Protein 5A0E (pdb70)

Sequence (333 aa):
SGNPLVYLDVDANGKPLGRVVLELKADVVPKTAENFRALCTGEKGFGYKGSTFHRVIPSFMCQAGDFTNHNGTGGKSIYGSRFPDENFTLKHVGPGVLSMANAGPNTNGSQFFICTIKTDWLDGKHVVFGHVIEGMDVVKKIESFGSKSGRTSKKIVITTDCGQLSGNPLVYLDVDANGKPLGRVVLELKADDVVPKTAENFRALCTGEKGFGYKGSTFHRVIPSFMCQAGDFTNHNGTGGKSIYGSRFPDENFTLKHVGPGVLSMANAGPNTNGSQFFICTIIKTDWLDGKKKHVVFGHHVIIEGMDDVVKKIESFGSKSGRTSKKIIVITDCGQLLSSVAVA

Solvent-accessible surface area: 14452 Å² total

Foldseek 3Di:
DDWWKKKFFKDFPPHTLGIWIKTFPCVVQVVVSVQQQCLQACVVVHHAAFAFQFFAAAPWKTKITARPPRHPPAAATPVGRWAFQRDQPDFQAFFFWKWFDAPWGGGGGGMIIGTHTRDRVCRPTIHTTIGTPDCVVSRVVQNVQAYNRRGGPGTIGRNHMHTDD/DWWKKKFFKAWQNHTLGIWIKTWPCVVVVVVSVQQQCQQACVVVHHAAFAFQFFAAPQFKTKTFARPPNHPPAAATPVGRWAFQRFLPDAQAFFFWKWFDADWGGGGGGMIIGTHTRPRVCRPTIHTTIGTPDCVVSRVVVNVQAYNRRGGPTTMGRNHMHIDD

Nearest PDB structures (foldseek):
  7zdn-assembly2_B  TM=1.000E+00  e=1.721E-33  Homo sapiens
  7th1-assembly1_X  TM=9.951E-01  e=1.926E-33  Homo sapiens
  4zsd-assembly1_A  TM=9.979E-01  e=4.005E-33  Homo sapiens
  9bfy-assembly2_C  TM=9.979E-01  e=2.913E-30  Homo sapiens
  2alf-assembly1_A  TM=9.973E-01  e=2.476E-29  Homo sapiens

InterPro domains:
  IPR002130 Cyclophilin-type peptidyl-prolyl cis-trans isomerase domain [PF00160] (50-204)
  IPR002130 Cyclophilin-type peptidyl-prolyl cis-trans isomerase domain [PR00153] (66-81)
  IPR002130 Cyclophilin-type peptidyl-prolyl cis-trans isomerase domain [PR00153] (95-107)
  IPR002130 Cyclophilin-type peptidyl-prolyl cis-trans isomerase domain [PR00153] (138-153)
  IPR002130 Cyclophilin-type peptidyl-prolyl cis-trans isomerase domain [PR00153] (153-165)
  IPR002130 Cyclophilin-type peptidyl-prolyl cis-trans isomerase domain [PR00153] (166-181)
  IPR002130 Cyclophilin-type peptidyl-prolyl cis-trans isomerase domain [PS50072] (49-205)
  IPR020892 Cyclophilin-type peptidyl-prolyl cis-trans isomerase, conserved site [PS00170] (90-107)
  IPR029000 Cyclophilin-like domain superfamily [G3DSA:2.40.100.10] (36-207)
  IPR029000 Cyclophilin-like domain superfamily [SSF50891] (44-206)

GO terms:
  GO:0003755 peptidyl-prolyl cis-trans isomerase activity (F, IDA)
  GO:0043066 negative regulation of apoptotic process (P, IDA)
  GO:0005757 mitochondrial permeability transition pore complex (C, IDA)
  GO:0090201 negative regulation of release of cytochrome c from mitochondria (P, IDA)
  GO:2001243 negative regulation of intrinsic apoptotic signaling pathway (P, IMP)
  GO:1902686 mitochondrial outer membrane permeabilization involved in programmed cell death (P, IMP)
  GO:0046902 regulation of mitochondrial membrane permeability (P, IMP)
  GO:0070301 cellular response to hydrogen peroxide (P, IMP)
  GO:0005515 protein binding (F, IPI)
  GO:0016020 membrane (C, TAS)
  GO:0005739 mitochondrion (C, HTP)
  GO:0005739 mitochondrion (C, IDA)
  GO:1902445 regulation of mitochondrial membrane permeability involved in programmed necrotic cell death (P, IMP)

CATH classification: 2.40.100.10

Radius of gyration: 21.75 Å; Cα contacts (8 Å, |Δi|>4): 962; chains: 4; bounding box: 46×52×56 Å

Organism: Homo sapiens (NCBI:txid9606)

B-factor: mean 15.47, std 9.74, range [5.67, 88.01]

Secondary structure (DSSP, 8-state):
----EEEEEEEETTEEEEEEEEEE-TTT-HHHHHHHHHHHHTTTS-SSTT-BEEEEETTTEEEE--TTTSSSS---BTTBS-B------S---STTEEEE--SSTT-B-S-EEEESS--GGGTTTS-EEEEEEE-HHHHHHHHTT--TT---SS--EEEEEEE--/---EEEEEEEETTEEEEEEEEEE-TTT-HHHHHHHHHHHHTTTS--STT-BEEEEETTTEEEE--TTTSSSS---BTTBS-B------S---STTEEEE--SSTT-B-S-EEEESS--GGGTTTS-EEEEEEE-HHHHHHHHHT--TT---SS-EEEEEEEE--/--/--

Structure (mmCIF, N/CA/C/O backbone):
data_5A0E
#
_entry.id   5A0E
#
_cell.length_a   38.120
_cell.length_b   69.510
_cell.length_c   109.170
_cell.angle_alpha   90.00
_cell.angle_beta   90.00
_cell.angle_gamma   90.00
#
_symmetry.space_group_name_H-M   'P 21 21 21'
#
loop_
_entity.id
_entity.type
_entity.pdbx_description
1 polymer 'PEPTIDYL-PROLYL CIS-TRANS ISOMERASE F, MITOCHONDRIAL'
2 polymer JW47
3 water water
#
loop_
_atom_site.group_PDB
_atom_site.id
_atom_site.type_symbol
_atom_site.label_atom_id
_atom_site.label_alt_id
_atom_site.label_comp_id
_atom_site.label_asym_id
_atom_site.label_entity_id
_atom_site.label_seq_id
_atom_site.pdbx_PDB_ins_code
_atom_site.Cartn_x
_atom_site.Cartn_y
_atom_site.Cartn_z
_atom_site.occupancy
_atom_site.B_iso_or_equiv
_atom_site.auth_seq_id
_atom_site.auth_comp_id
_atom_site.auth_asym_id
_atom_site.auth_atom_id
_atom_site.pdbx_PDB_model_num
ATOM 1 N N . SER A 1 1 ? 13.720 -32.019 17.626 1.00 28.54 1 SER A N 1
ATOM 2 C CA . SER A 1 1 ? 13.159 -30.675 17.465 1.00 33.20 1 SER A CA 1
ATOM 3 C C . SER A 1 1 ? 11.696 -30.900 17.022 1.00 26.97 1 SER A C 1
ATOM 4 O O . SER A 1 1 ? 11.212 -32.020 16.732 1.00 33.42 1 SER A O 1
ATOM 7 N N . GLY A 1 2 ? 10.988 -29.835 16.968 1.00 32.48 2 GLY A N 1
ATOM 8 C CA . GLY A 1 2 ? 9.638 -29.896 16.635 1.00 21.72 2 GLY A CA 1
ATOM 9 C C . GLY A 1 2 ? 8.864 -28.830 17.286 1.00 19.23 2 GLY A C 1
ATOM 10 O O . GLY A 1 2 ? 9.196 -28.359 18.360 1.00 20.91 2 GLY A O 1
ATOM 11 N N . ASN A 1 3 ? 7.772 -28.427 16.632 1.00 12.70 3 ASN A N 1
ATOM 12 C CA . ASN A 1 3 ? 6.825 -27.460 17.115 1.00 11.85 3 ASN A CA 1
ATOM 13 C C . ASN A 1 3 ? 5.550 -28.223 17.528 1.00 11.34 3 ASN A C 1
ATOM 14 O O . ASN A 1 3 ? 4.837 -28.673 16.671 1.00 14.39 3 ASN A O 1
ATOM 19 N N . PRO A 1 4 ? 5.299 -28.324 18.820 1.00 10.02 4 PRO A N 1
ATOM 20 C CA . PRO A 1 4 ? 4.156 -29.046 19.279 1.00 10.64 4 PRO A CA 1
ATOM 21 C C . PRO A 1 4 ? 2.839 -28.544 18.741 1.00 9.79 4 PRO A C 1
ATOM 22 O O . PRO A 1 4 ? 2.670 -27.356 18.511 1.00 10.78 4 PRO A O 1
ATOM 26 N N . LEU A 1 5 ? 1.876 -29.480 18.592 1.00 9.67 5 LEU A N 1
ATOM 27 C CA . LEU A 1 5 ? 0.485 -29.087 18.495 1.00 9.09 5 LEU A CA 1
ATOM 28 C C . LEU A 1 5 ? -0.177 -29.444 19.788 1.00 8.74 5 LEU A C 1
ATOM 29 O O . LEU A 1 5 ? -0.036 -30.566 20.301 1.00 9.91 5 LEU A O 1
ATOM 34 N N . VAL A 1 6 ? -1.006 -28.542 20.273 1.00 8.86 6 VAL A N 1
ATOM 35 C CA . VAL A 1 6 ? -1.851 -28.778 21.434 1.00 8.42 6 VAL A CA 1
ATOM 36 C C . VAL A 1 6 ? -3.298 -28.515 21.103 1.00 8.16 6 VAL A C 1
ATOM 37 O O . VAL A 1 6 ? -3.588 -27.797 20.110 1.00 9.51 6 VAL A O 1
ATOM 41 N N . TYR A 1 7 ? -4.197 -28.999 21.926 1.00 8.98 7 TYR A N 1
ATOM 42 C CA . TYR A 1 7 ? -5.604 -28.756 21.723 1.00 9.20 7 TYR A CA 1
ATOM 43 C C . TYR A 1 7 ? -6.269 -28.268 22.983 1.00 8.81 7 TYR A C 1
ATOM 44 O O . TYR A 1 7 ? -5.861 -28.651 24.096 1.00 9.02 7 TYR A O 1
ATOM 53 N N . LEU A 1 8 ? -7.322 -27.508 22.791 1.00 8.49 8 LEU A N 1
ATOM 54 C CA . LEU A 1 8 ? -8.225 -27.084 23.837 1.00 10.09 8 LEU A CA 1
ATOM 55 C C . LEU A 1 8 ? -9.608 -27.478 23.433 1.00 9.99 8 LEU A C 1
ATOM 56 O O . LEU A 1 8 ? -10.089 -27.041 22.371 1.00 11.34 8 LEU A O 1
ATOM 61 N N . ASP A 1 9 ? -10.254 -28.326 24.204 1.00 10.12 9 ASP A N 1
ATOM 62 C CA . ASP A 1 9 ? -11.657 -28.685 23.960 1.00 10.86 9 ASP A CA 1
ATOM 63 C C . ASP A 1 9 ? -12.513 -27.804 24.887 1.00 10.74 9 ASP A C 1
ATOM 64 O O . ASP A 1 9 ? -12.340 -27.869 26.100 1.00 12.02 9 ASP A O 1
ATOM 69 N N . VAL A 1 10 ? -13.354 -26.995 24.272 1.00 11.13 10 VAL A N 1
ATOM 70 C CA . VAL A 1 10 ? -14.042 -25.916 24.997 1.00 11.35 10 VAL A CA 1
ATOM 71 C C . VAL A 1 10 ? -15.512 -26.249 25.076 1.00 11.42 10 VAL A C 1
ATOM 72 O O . VAL A 1 10 ? -16.109 -26.641 24.036 1.00 13.64 10 VAL A O 1
ATOM 76 N N . ASP A 1 11 ? -16.121 -26.130 26.245 1.00 11.74 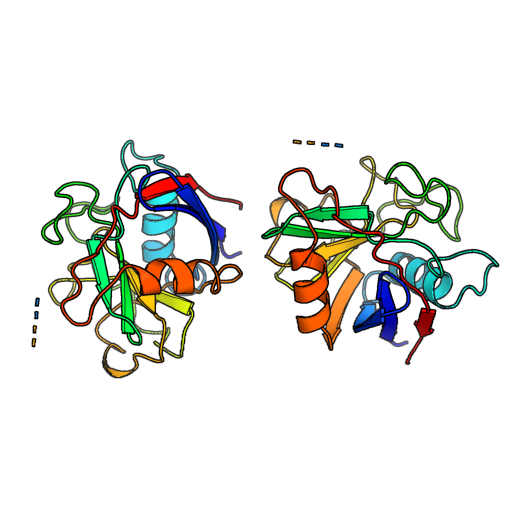11 ASP A N 1
ATOM 77 C CA . ASP A 1 11 ? -17.532 -26.369 26.456 1.00 13.37 11 ASP A CA 1
ATOM 78 C C . ASP A 1 11 ? -18.106 -25.276 27.330 1.00 11.74 11 ASP A C 1
ATOM 79 O O . ASP A 1 11 ? -17.399 -24.492 27.932 1.00 14.57 11 ASP A O 1
ATOM 84 N N . ALA A 1 12 ? -19.427 -25.211 27.369 1.00 12.64 12 ALA A N 1
ATOM 85 C CA . ALA A 1 12 ? -20.123 -24.360 28.302 1.00 12.24 12 ALA A CA 1
ATOM 86 C C . ALA A 1 12 ? -21.407 -25.080 28.692 1.00 13.50 12 ALA A C 1
ATOM 87 O O . ALA A 1 12 ? -22.098 -25.597 27.802 1.00 14.38 12 ALA A O 1
ATOM 89 N N . ASN A 1 13 ? -21.690 -25.131 30.007 1.00 13.50 13 ASN A N 1
ATOM 90 C CA . ASN A 1 13 ? -22.859 -25.843 30.464 1.00 16.91 13 ASN A CA 1
ATOM 91 C C . ASN A 1 13 ? -22.894 -27.287 29.970 1.00 18.35 13 ASN A C 1
ATOM 92 O O . ASN A 1 13 ? -23.950 -27.836 29.822 1.00 22.34 13 ASN A O 1
ATOM 97 N N . GLY A 1 14 ? -21.710 -27.914 29.850 1.00 18.16 14 GLY A N 1
ATOM 98 C CA . GLY A 1 14 ? -21.583 -29.312 29.434 1.00 23.81 14 GLY A CA 1
ATOM 99 C C . GLY A 1 14 ? -21.917 -29.503 27.974 1.00 22.91 14 GLY A C 1
ATOM 100 O O . GLY A 1 14 ? -21.915 -30.639 27.513 1.00 28.93 14 GLY A O 1
ATOM 101 N N . LYS A 1 15 ? -22.057 -28.411 27.212 1.00 18.52 15 LYS A N 1
ATOM 102 C CA . LYS A 1 15 ? -22.396 -28.453 25.734 1.00 18.90 15 LYS A CA 1
ATOM 103 C C . LYS A 1 15 ? -21.114 -28.009 24.985 1.00 17.91 15 LYS A C 1
ATOM 104 O O . LYS A 1 15 ? -20.581 -26.953 25.232 1.00 15.92 15 LYS A O 1
ATOM 110 N N . PRO A 1 16 ? -20.640 -28.792 24.050 1.00 18.90 16 PRO A N 1
ATOM 111 C CA . PRO A 1 16 ? -19.378 -28.484 23.352 1.00 17.34 16 PRO A CA 1
ATOM 112 C C . PRO A 1 16 ? -19.464 -27.266 22.466 1.00 15.37 16 PRO A C 1
ATOM 113 O O . PRO A 1 16 ? -20.497 -27.098 21.714 1.00 16.97 16 PRO A O 1
ATOM 117 N N . LEU A 1 17 ? -18.421 -26.403 22.499 1.00 14.00 17 LEU A N 1
ATOM 118 C CA . LEU A 1 17 ? -18.169 -25.352 21.450 1.00 14.92 17 LEU A CA 1
ATOM 119 C C . LEU A 1 17 ? -17.297 -25.926 20.351 1.00 14.87 17 LEU A C 1
ATOM 120 O O . LEU A 1 17 ? -17.483 -25.642 19.161 1.00 19.85 17 LEU A O 1
ATOM 125 N N . GLY A 1 18 ? -16.322 -26.746 20.703 1.00 14.54 18 GLY A N 1
ATOM 126 C CA . GLY A 1 18 ? -15.450 -27.375 19.741 1.00 14.68 18 GLY A CA 1
ATOM 127 C C . GLY A 1 18 ? -14.008 -27.375 20.244 1.00 13.10 18 GLY A C 1
ATOM 128 O O . GLY A 1 18 ? -13.730 -27.058 21.401 1.00 13.87 18 GLY A O 1
ATOM 129 N N . ARG A 1 19 ? -13.133 -27.734 19.306 1.00 12.03 19 ARG A N 1
ATOM 130 C CA . ARG A 1 19 ? -11.723 -27.878 19.557 1.00 11.19 19 ARG A CA 1
ATOM 131 C C . ARG A 1 19 ? -10.942 -26.769 18.883 1.00 11.15 19 ARG A C 1
ATOM 132 O O . ARG A 1 19 ? -11.075 -26.513 17.684 1.00 13.45 19 ARG A O 1
ATOM 140 N N . VAL A 1 20 ? -9.996 -26.186 19.633 1.00 10.74 20 VAL A N 1
ATOM 141 C CA . VAL A 1 20 ? -8.996 -25.285 19.080 1.00 9.83 20 VAL A CA 1
ATOM 142 C C . VAL A 1 20 ? -7.623 -25.933 19.044 1.00 10.13 20 VAL A C 1
ATOM 143 O O . VAL A 1 20 ? -7.259 -26.527 20.052 1.00 10.66 20 VAL A O 1
ATOM 147 N N . VAL A 1 21 ? -7.005 -25.963 17.878 1.00 9.75 21 VAL A N 1
ATOM 148 C CA . VAL A 1 21 ? -5.704 -26.597 17.715 1.00 9.48 21 VAL A CA 1
ATOM 149 C C . VAL A 1 21 ? -4.644 -25.548 17.486 1.00 8.78 21 VAL A C 1
ATOM 150 O O . VAL A 1 21 ? -4.784 -24.719 16.570 1.00 9.86 21 VAL A O 1
ATOM 154 N N . LEU A 1 22 ? -3.601 -25.559 18.314 1.00 8.94 22 LEU A N 1
ATOM 155 C CA . LEU A 1 22 ? -2.570 -24.501 18.325 1.00 8.71 22 LEU A CA 1
ATOM 156 C C . LEU A 1 22 ? -1.247 -25.119 18.036 1.00 8.91 22 LEU A C 1
ATOM 157 O O . LEU A 1 22 ? -0.871 -26.129 18.675 1.00 9.34 22 LEU A O 1
ATOM 162 N N . GLU A 1 23 ? -0.442 -24.487 17.167 1.00 8.80 23 GLU A N 1
ATOM 163 C CA . GLU A 1 23 ? 0.970 -24.776 17.025 1.00 8.70 23 GLU A CA 1
ATOM 164 C C . GLU A 1 23 ? 1.739 -23.928 18.003 1.00 8.56 23 GLU A C 1
ATOM 165 O O . GLU A 1 23 ? 1.509 -22.727 18.104 1.00 9.39 23 GLU A O 1
ATOM 171 N N . LEU A 1 24 ? 2.696 -24.542 18.711 1.00 8.49 24 LEU A N 1
ATOM 172 C CA . LEU A 1 24 ? 3.635 -23.856 19.597 1.00 8.11 24 LEU A CA 1
ATOM 173 C C . LEU A 1 24 ? 4.987 -23.764 18.917 1.00 8.87 24 LEU A C 1
ATOM 174 O O . LEU A 1 24 ? 5.548 -24.786 18.495 1.00 9.95 24 LEU A O 1
ATOM 179 N N . LYS A 1 25 ? 5.488 -22.553 18.776 1.00 9.11 25 LYS A N 1
ATOM 180 C CA . LYS A 1 25 ? 6.762 -22.291 18.037 1.00 9.42 25 LYS A CA 1
ATOM 181 C C . LYS A 1 25 ? 7.967 -22.494 18.909 1.00 9.85 25 LYS A C 1
ATOM 182 O O . LYS A 1 25 ? 8.709 -21.560 19.255 1.00 10.65 25 LYS A O 1
ATOM 188 N N . ALA A 1 26 ? 8.196 -23.752 19.235 1.00 9.62 26 ALA A N 1
ATOM 189 C CA . ALA A 1 26 ? 9.344 -24.147 20.037 1.00 10.61 26 ALA A CA 1
ATOM 190 C C . ALA A 1 26 ? 10.671 -23.913 19.322 1.00 10.16 26 ALA A C 1
ATOM 191 O O . ALA A 1 26 ? 11.685 -23.799 19.936 1.00 11.30 26 ALA A O 1
ATOM 193 N N . ASP A 1 27 ? 10.616 -23.775 17.976 1.00 10.84 27 ASP A N 1
ATOM 194 C CA . ASP A 1 27 ? 11.794 -23.391 17.214 1.00 12.03 27 ASP A CA 1
ATOM 195 C C . ASP A 1 27 ? 12.334 -22.013 17.564 1.00 13.74 27 ASP A C 1
ATOM 196 O O . ASP A 1 27 ? 13.508 -21.761 17.419 1.00 17.69 27 ASP A O 1
ATOM 201 N N . VAL A 1 28 ? 11.505 -21.140 18.069 1.00 10.70 28 VAL A N 1
ATOM 202 C CA . VAL A 1 28 ? 11.859 -19.789 18.421 1.00 11.00 28 VAL A CA 1
ATOM 203 C C . VAL A 1 28 ? 11.828 -19.464 19.909 1.00 9.73 28 VAL A C 1
ATOM 204 O O . VAL A 1 28 ? 12.711 -18.768 20.426 1.00 10.40 28 VAL A O 1
ATOM 208 N N . VAL A 1 29 ? 10.800 -19.984 20.571 1.00 9.35 29 VAL A N 1
ATOM 209 C CA . VAL A 1 29 ? 10.569 -19.718 22.005 1.00 8.88 29 VAL A CA 1
ATOM 210 C C . VAL A 1 29 ? 10.307 -21.051 22.694 1.00 7.94 29 VAL A C 1
ATOM 211 O O . VAL A 1 29 ? 9.201 -21.324 23.164 1.00 8.19 29 VAL A O 1
ATOM 215 N N . PRO A 1 30 ? 11.320 -21.905 22.774 1.00 8.43 30 PRO A N 1
ATOM 216 C CA . PRO A 1 30 ? 11.087 -23.240 23.368 1.00 8.40 30 PRO A CA 1
ATOM 217 C C . PRO A 1 30 ? 10.695 -23.215 24.830 1.00 8.08 30 PRO A C 1
ATOM 218 O O . PRO A 1 30 ? 9.957 -24.092 25.269 1.00 9.02 30 PRO A O 1
ATOM 222 N N . LYS A 1 31 ? 11.185 -22.260 25.620 1.00 8.20 31 LYS A N 1
ATOM 223 C CA . LYS A 1 31 ? 10.826 -22.255 27.030 1.00 8.56 31 LYS A CA 1
ATOM 224 C C . LYS A 1 31 ? 9.348 -21.925 27.220 1.00 7.40 31 LYS A C 1
ATOM 225 O O . LYS A 1 31 ? 8.629 -22.539 28.020 1.00 8.35 31 LYS A O 1
ATOM 231 N N . THR A 1 32 ? 8.899 -20.922 26.486 1.00 6.87 32 THR A N 1
ATOM 232 C CA . THR A 1 32 ? 7.510 -20.468 26.545 1.00 6.91 32 THR A CA 1
ATOM 233 C C . THR A 1 32 ? 6.612 -21.532 25.988 1.00 7.39 32 THR A C 1
ATOM 234 O O . THR A 1 32 ? 5.525 -21.820 26.532 1.00 6.99 32 THR A O 1
ATOM 238 N N . ALA A 1 33 ? 7.019 -22.143 24.850 1.00 7.23 33 ALA A N 1
ATOM 239 C CA . ALA A 1 33 ? 6.238 -23.248 24.280 1.00 7.54 33 ALA A CA 1
ATOM 240 C C . ALA A 1 33 ? 6.126 -24.396 25.292 1.00 6.77 33 ALA A C 1
ATOM 241 O O . ALA A 1 33 ? 5.049 -24.978 25.438 1.00 7.58 33 ALA A O 1
ATOM 243 N N . GLU A 1 34 ? 7.238 -24.738 25.961 1.00 7.01 34 GLU A N 1
ATOM 244 C CA . GLU A 1 34 ? 7.218 -25.874 26.888 1.00 7.81 34 GLU A CA 1
ATOM 245 C C . GLU A 1 34 ? 6.279 -25.655 28.044 1.00 7.45 34 GLU A C 1
ATOM 246 O O . GLU A 1 34 ? 5.589 -26.564 28.490 1.00 7.78 34 GLU A O 1
ATOM 252 N N . ASN A 1 35 ? 6.276 -24.428 28.596 1.00 6.99 35 ASN A N 1
ATOM 253 C CA . ASN A 1 35 ? 5.324 -24.104 29.672 1.00 7.33 35 ASN A CA 1
ATOM 254 C C . ASN A 1 35 ? 3.896 -24.400 29.218 1.00 7.04 35 ASN A C 1
ATOM 255 O O . ASN A 1 35 ? 3.126 -25.061 29.898 1.00 7.44 35 ASN A O 1
ATOM 260 N N . PHE A 1 36 ? 3.534 -23.867 28.042 1.00 6.72 36 PHE A N 1
ATOM 261 C CA . PHE A 1 36 ? 2.158 -24.034 27.583 1.00 6.82 36 PHE A CA 1
ATOM 262 C C . PHE A 1 36 ? 1.834 -25.533 27.300 1.00 6.66 36 PHE A C 1
ATOM 263 O O . PHE A 1 36 ? 0.775 -26.004 27.668 1.00 7.14 36 PHE A O 1
ATOM 271 N N . ARG A 1 37 ? 2.789 -26.185 26.662 1.00 6.45 37 ARG A N 1
ATOM 272 C CA . ARG A 1 37 ? 2.634 -27.607 26.365 1.00 7.39 37 ARG A CA 1
ATOM 273 C C . ARG A 1 37 ? 2.327 -28.403 27.632 1.00 7.37 37 ARG A C 1
ATOM 274 O O . ARG A 1 37 ? 1.388 -29.190 27.704 1.00 8.00 37 ARG A O 1
ATOM 282 N N . ALA A 1 38 ? 3.176 -28.193 28.653 1.00 7.04 38 ALA A N 1
ATOM 283 C CA . ALA A 1 38 ? 3.014 -28.924 29.895 1.00 7.33 38 ALA A CA 1
ATOM 284 C C . ALA A 1 38 ? 1.729 -28.553 30.628 1.00 7.24 38 ALA A C 1
ATOM 285 O O . ALA A 1 38 ? 1.143 -29.411 31.289 1.00 8.28 38 ALA A O 1
ATOM 287 N N . LEU A 1 39 ? 1.323 -27.286 30.558 1.00 6.77 39 LEU A N 1
ATOM 288 C CA . LEU A 1 39 ? 0.057 -26.902 31.164 1.00 7.52 39 LEU A CA 1
ATOM 289 C C . LEU A 1 39 ? -1.123 -27.527 30.480 1.00 7.97 39 LEU A C 1
ATOM 290 O O . LEU A 1 39 ? -2.179 -27.756 31.076 1.00 8.71 39 LEU A O 1
ATOM 295 N N . CYS A 1 40 ? -0.973 -27.832 29.170 1.00 7.60 40 CYS A N 1
ATOM 296 C CA . CYS A 1 40 ? -2.010 -28.567 28.443 1.00 8.45 40 CYS A CA 1
ATOM 297 C C . CYS A 1 40 ? -2.032 -30.053 28.809 1.00 8.66 40 CYS A C 1
ATOM 298 O O . CYS A 1 40 ? -3.111 -30.610 28.927 1.00 10.14 40 CYS A O 1
ATOM 301 N N . THR A 1 41 ? -0.866 -30.678 28.937 1.00 9.17 41 THR A N 1
ATOM 302 C CA . THR A 1 41 ? -0.872 -32.107 29.259 1.00 10.61 41 THR A CA 1
ATOM 303 C C . THR A 1 41 ? -1.234 -32.328 30.724 1.00 11.02 41 THR A C 1
ATOM 304 O O . THR A 1 41 ? -1.650 -33.416 31.078 1.00 14.75 41 THR A O 1
ATOM 308 N N . GLY A 1 42 ? -1.014 -31.330 31.577 1.00 11.77 42 GLY A N 1
ATOM 309 C CA . GLY A 1 42 ? -1.207 -31.510 32.971 1.00 12.84 42 GLY A CA 1
ATOM 310 C C . GLY A 1 42 ? -0.141 -32.315 33.659 1.00 12.47 42 GLY A C 1
ATOM 311 O O . GLY A 1 42 ? -0.301 -32.700 34.841 1.00 14.73 42 GLY A O 1
ATOM 312 N N . GLU A 1 43 ? 0.989 -32.495 33.010 1.00 11.59 43 GLU A N 1
ATOM 313 C CA . GLU A 1 43 ? 2.052 -33.377 33.517 1.00 12.65 43 GLU A CA 1
ATOM 314 C C . GLU A 1 43 ? 2.698 -32.911 34.769 1.00 13.58 43 GLU A C 1
ATOM 315 O O . GLU A 1 43 ? 3.266 -33.773 35.472 1.00 19.80 43 GLU A O 1
ATOM 321 N N . LYS A 1 44 ? 2.586 -31.647 35.139 1.00 11.67 44 LYS A N 1
ATOM 322 C CA . LYS A 1 44 ? 3.083 -31.227 36.430 1.00 13.15 44 LYS A CA 1
ATOM 323 C C . LYS A 1 44 ? 2.032 -31.232 37.548 1.00 12.13 44 LYS A C 1
ATOM 324 O O . LYS A 1 44 ? 2.392 -31.029 38.739 1.00 17.21 44 LYS A O 1
ATOM 330 N N . GLY A 1 45 ? 0.826 -31.635 37.285 1.00 12.85 45 GLY A N 1
ATOM 331 C CA . GLY A 1 45 ? -0.220 -31.675 38.313 1.00 15.19 45 GLY A CA 1
ATOM 332 C C . GLY A 1 45 ? -1.048 -30.478 38.450 1.00 16.39 45 GLY A C 1
ATOM 333 O O . GLY A 1 45 ? -1.834 -30.377 39.353 1.00 20.17 45 GLY A O 1
ATOM 334 N N . PHE A 1 46 ? -0.864 -29.506 37.562 1.00 12.79 46 PHE A N 1
ATOM 335 C CA . PHE A 1 46 ? -1.704 -28.365 37.423 1.00 10.26 46 PHE A CA 1
ATOM 336 C C . PHE A 1 46 ? -1.691 -27.964 35.960 1.00 10.10 46 PHE A C 1
ATOM 337 O O . PHE A 1 46 ? -0.800 -28.352 35.178 1.00 11.61 46 PHE A O 1
ATOM 345 N N . GLY A 1 47 ? -2.674 -27.169 35.575 1.00 9.90 47 GLY A N 1
ATOM 346 C CA . GLY A 1 47 ? -2.729 -26.762 34.190 1.00 10.10 47 GLY A CA 1
ATOM 347 C C . GLY A 1 47 ? -4.126 -26.353 33.806 1.00 8.42 47 GLY A C 1
ATOM 348 O O . GLY A 1 47 ? -4.963 -26.038 34.647 1.00 9.40 47 GLY A O 1
ATOM 349 N N . TYR A 1 48 ? -4.341 -26.231 32.505 1.00 9.18 48 TYR A N 1
ATOM 350 C CA . TYR A 1 48 ? -5.503 -25.533 32.009 1.00 8.75 48 TYR A CA 1
ATOM 351 C C . TYR A 1 48 ? -6.833 -26.282 32.138 1.00 9.50 48 TYR A C 1
ATOM 352 O O . TYR A 1 48 ? -7.886 -25.645 32.076 1.00 10.46 48 TYR A O 1
ATOM 361 N N . LYS A 1 49 ? -6.816 -27.583 32.325 1.00 8.99 49 LYS A N 1
ATOM 362 C CA . LYS A 1 49 ? -8.026 -28.324 32.376 1.00 9.77 49 LYS A CA 1
ATOM 363 C C . LYS A 1 49 ? -8.917 -27.850 33.504 1.00 10.26 49 LYS A C 1
ATOM 364 O O . LYS A 1 49 ? -8.480 -27.733 34.655 1.00 12.26 49 LYS A O 1
ATOM 370 N N . GLY A 1 50 ? -10.165 -27.478 33.157 1.00 11.19 50 GLY A N 1
ATOM 371 C CA . GLY A 1 50 ? -11.124 -26.942 34.111 1.00 13.09 50 GLY A CA 1
ATOM 372 C C . GLY A 1 50 ? -11.149 -25.453 34.239 1.00 15.61 50 GLY A C 1
ATOM 373 O O . GLY A 1 50 ? -12.020 -24.898 34.912 1.00 20.86 50 GLY A O 1
ATOM 374 N N . SER A 1 51 ? -10.185 -24.807 33.635 1.00 12.78 51 SER A N 1
ATOM 375 C CA . SER A 1 51 ? -10.126 -23.338 33.713 1.00 13.68 51 SER A CA 1
ATOM 376 C C . SER A 1 51 ? -10.898 -22.731 32.535 1.00 10.89 51 SER A C 1
ATOM 377 O O . SER A 1 51 ? -11.344 -23.449 31.669 1.00 12.38 51 SER A O 1
ATOM 380 N N . THR A 1 52 ? -11.080 -21.402 32.559 1.00 10.11 52 THR A N 1
ATOM 381 C CA . THR A 1 52 ? -11.993 -20.739 31.655 1.00 9.76 52 THR A CA 1
ATOM 382 C C . THR A 1 52 ? -11.357 -19.713 30.786 1.00 9.78 52 THR A C 1
ATOM 383 O O . THR A 1 52 ? -10.232 -19.244 31.013 1.00 10.42 52 THR A O 1
ATOM 387 N N . PHE A 1 53 ? -12.064 -19.378 29.678 1.00 9.35 53 PHE A N 1
ATOM 388 C CA . PHE A 1 53 ? -11.816 -18.136 28.951 1.00 9.16 53 PHE A CA 1
ATOM 389 C C . PHE A 1 53 ? -12.555 -17.063 29.708 1.00 9.59 53 PHE A C 1
ATOM 390 O O . PHE A 1 53 ? -13.768 -16.877 29.604 1.00 11.88 53 PHE A O 1
ATOM 398 N N . HIS A 1 54 ? -11.839 -16.312 30.588 1.00 9.09 54 HIS A N 1
ATOM 399 C CA . HIS A 1 54 ? -12.437 -15.386 31.533 1.00 9.70 54 HIS A CA 1
ATOM 400 C C . HIS A 1 54 ? -12.630 -13.989 30.996 1.00 9.88 54 HIS A C 1
ATOM 401 O O . HIS A 1 54 ? -13.360 -13.211 31.632 1.00 10.89 54 HIS A O 1
ATOM 408 N N . ARG A 1 55 ? -11.893 -13.616 29.937 1.00 9.13 55 ARG A N 1
ATOM 409 C CA . ARG A 1 55 ? -11.923 -12.244 29.445 1.00 9.39 55 ARG A CA 1
ATOM 410 C C . ARG A 1 55 ? -11.939 -12.335 27.949 1.00 9.06 55 ARG A C 1
ATOM 411 O O . ARG A 1 55 ? -10.975 -12.766 27.319 1.00 10.58 55 ARG A O 1
ATOM 419 N N . VAL A 1 56 ? -13.093 -11.958 27.361 1.00 9.33 56 VAL A N 1
ATOM 420 C CA . VAL A 1 56 ? -13.332 -12.174 25.943 1.00 9.31 56 VAL A CA 1
ATOM 421 C C . VAL A 1 56 ? -13.864 -10.878 25.363 1.00 10.77 56 VAL A C 1
ATOM 422 O O . VAL A 1 56 ? -14.951 -10.446 25.791 1.00 11.57 56 VAL A O 1
ATOM 426 N N . ILE A 1 57 ? -13.072 -10.250 24.501 1.00 10.76 57 ILE A N 1
ATOM 427 C CA . ILE A 1 57 ? -13.404 -8.930 23.943 1.00 11.67 57 ILE A CA 1
ATOM 428 C C . ILE A 1 57 ? -13.581 -9.063 22.451 1.00 12.02 57 ILE A C 1
ATOM 429 O O . ILE A 1 57 ? -12.593 -9.305 21.731 1.00 12.39 57 ILE A O 1
ATOM 434 N N . PRO A 1 58 ? -14.818 -8.959 21.949 1.00 13.35 58 PRO A N 1
ATOM 435 C CA . PRO A 1 58 ? -15.036 -9.112 20.580 1.00 15.55 58 PRO A CA 1
ATOM 436 C C . PRO A 1 58 ? -14.196 -8.068 19.785 1.00 14.76 58 PRO A C 1
ATOM 437 O O . PRO A 1 58 ? -14.023 -6.913 20.254 1.00 15.13 58 PRO A O 1
ATOM 441 N N . SER A 1 59 ? -13.751 -8.476 18.606 1.00 14.83 59 SER A N 1
ATOM 442 C CA . SER A 1 59 ? -12.896 -7.584 17.795 1.00 15.58 59 SER A CA 1
ATOM 443 C C . SER A 1 59 ? -11.537 -7.431 18.345 1.00 14.20 59 SER A C 1
ATOM 444 O O . SER A 1 59 ? -10.809 -6.544 17.917 1.00 17.09 59 SER A O 1
ATOM 447 N N . PHE A 1 60 ? -11.147 -8.256 19.327 1.00 12.32 60 PHE A N 1
ATOM 448 C CA . PHE A 1 60 ? -9.799 -8.108 19.887 1.00 11.55 60 PHE A CA 1
ATOM 449 C C . PHE A 1 60 ? -9.235 -9.528 20.126 1.00 10.64 60 PHE A C 1
ATOM 450 O O . PHE A 1 60 ? -8.298 -9.935 19.395 1.00 12.23 60 PHE A O 1
ATOM 458 N N . MET A 1 61 ? -9.585 -10.163 21.244 1.00 10.04 61 MET A N 1
ATOM 459 C CA . MET A 1 61 ? -8.934 -11.415 21.658 1.00 10.00 61 MET A CA 1
ATOM 460 C C . MET A 1 61 ? -9.767 -12.128 22.663 1.00 9.67 61 MET A C 1
ATOM 461 O O . MET A 1 61 ? -10.700 -11.548 23.277 1.00 10.14 61 MET A O 1
ATOM 466 N N . CYS A 1 62 ? -9.416 -13.413 22.879 1.00 9.65 62 CYS A N 1
ATOM 467 C CA . CYS A 1 62 ? -9.982 -14.260 23.919 1.00 9.01 62 CYS A CA 1
ATOM 468 C C . CYS A 1 62 ? -8.845 -14.636 24.876 1.00 8.22 62 CYS A C 1
ATOM 469 O O . CYS A 1 62 ? -7.828 -15.169 24.404 1.00 9.36 62 CYS A O 1
ATOM 472 N N . GLN A 1 63 ? -9.033 -14.381 26.169 1.00 8.13 63 GLN A N 1
ATOM 473 C CA . GLN A 1 63 ? -7.985 -14.608 27.170 1.00 7.96 63 GLN A CA 1
ATOM 474 C C . GLN A 1 63 ? -8.409 -15.690 28.165 1.00 7.38 63 GLN A C 1
ATOM 475 O O . GLN A 1 63 ? -9.592 -15.754 28.557 1.00 8.87 63 GLN A O 1
ATOM 481 N N . ALA A 1 64 ? -7.445 -16.501 28.539 1.00 7.17 64 ALA A N 1
ATOM 482 C CA . ALA A 1 64 ? -7.708 -17.700 29.354 1.00 7.42 64 ALA A CA 1
ATOM 483 C C . ALA A 1 64 ? -6.503 -18.033 30.226 1.00 8.13 64 ALA A C 1
ATOM 484 O O . ALA A 1 64 ? -5.468 -17.362 30.154 1.00 8.91 64 ALA A O 1
ATOM 486 N N . GLY A 1 65 ? -6.643 -19.041 31.043 1.00 10.23 65 GLY A N 1
ATOM 487 C CA . GLY A 1 65 ? -5.509 -19.715 31.638 1.00 11.92 65 GLY A CA 1
ATOM 488 C C . GLY A 1 65 ? -5.286 -19.433 33.127 1.00 9.85 65 GLY A C 1
ATOM 489 O O . GLY A 1 65 ? -4.276 -19.827 33.659 1.00 11.16 65 GLY A O 1
ATOM 490 N N . ASP A 1 66 ? -6.253 -18.803 33.806 1.00 9.30 66 ASP A N 1
ATOM 491 C CA . ASP A 1 66 ? -6.125 -18.589 35.245 1.00 9.16 66 ASP A CA 1
ATOM 492 C C . ASP A 1 66 ? -6.776 -19.744 35.980 1.00 9.58 66 ASP A C 1
ATOM 493 O O . ASP A 1 66 ? -7.931 -19.731 36.327 1.00 12.49 66 ASP A O 1
ATOM 498 N N . PHE A 1 67 ? -5.959 -20.761 36.185 1.00 11.19 67 PHE A N 1
ATOM 499 C CA . PHE A 1 67 ? -6.413 -21.973 36.884 1.00 13.05 67 PHE A CA 1
ATOM 500 C C . PHE A 1 67 ? -6.140 -21.891 38.400 1.00 15.56 67 PHE A C 1
ATOM 501 O O . PHE A 1 67 ? -6.484 -22.841 39.077 1.00 21.58 67 PHE A O 1
ATOM 509 N N . THR A 1 68 ? -5.696 -20.750 38.949 1.00 15.90 68 THR A N 1
ATOM 510 C CA . THR A 1 68 ? -5.507 -20.611 40.408 1.00 18.30 68 THR A CA 1
ATOM 511 C C . THR A 1 68 ? -6.598 -19.759 41.029 1.00 24.45 68 THR A C 1
ATOM 512 O O . THR A 1 68 ? -7.042 -20.097 42.047 1.00 29.88 68 THR A O 1
ATOM 516 N N . ASN A 1 69 ? -6.953 -18.583 40.444 1.00 22.73 69 ASN A N 1
ATOM 517 C CA . ASN A 1 69 ? -8.005 -17.644 40.944 1.00 24.39 69 ASN A CA 1
ATOM 518 C C . ASN A 1 69 ? -9.240 -17.625 40.085 1.00 26.09 69 ASN A C 1
ATOM 519 O O . ASN A 1 69 ? -10.276 -17.056 40.497 1.00 36.87 69 ASN A O 1
ATOM 524 N N . HIS A 1 70 ? -9.161 -18.171 38.862 1.00 26.36 70 HIS A N 1
ATOM 525 C CA . HIS A 1 70 ? -10.368 -18.277 38.019 1.00 31.37 70 HIS A CA 1
ATOM 526 C C . HIS A 1 70 ? -11.019 -16.938 37.537 1.00 45.19 70 HIS A C 1
ATOM 527 O O . HIS A 1 70 ? -12.213 -16.942 37.252 1.00 88.01 70 HIS A O 1
ATOM 534 N N . ASN A 1 71 ? -10.202 -15.819 37.581 1.00 28.18 71 ASN A N 1
ATOM 535 C CA . ASN A 1 71 ? -10.672 -14.461 37.123 1.00 23.04 71 ASN A CA 1
ATOM 536 C C . ASN A 1 71 ? -9.713 -13.515 36.446 1.00 26.48 71 ASN A C 1
ATOM 537 O O . ASN A 1 71 ? -10.073 -12.320 36.226 1.00 28.47 71 ASN A O 1
ATOM 542 N N . GLY A 1 72 ? -8.543 -13.898 36.181 1.00 20.24 72 GLY A N 1
ATOM 543 C CA . GLY A 1 72 ? -7.525 -13.011 35.578 1.00 21.59 72 GLY A CA 1
ATOM 544 C C . GLY A 1 72 ? -6.554 -12.653 36.445 1.00 20.37 72 GLY A C 1
ATOM 545 O O . GLY A 1 72 ? -5.608 -12.005 35.984 1.00 29.14 72 GLY A O 1
ATOM 546 N N . THR A 1 73 ? -6.743 -12.952 37.752 1.00 16.55 73 THR A N 1
ATOM 547 C CA . THR A 1 73 ? -5.755 -12.440 38.629 1.00 19.19 73 THR A CA 1
ATOM 548 C C . THR A 1 73 ? -4.676 -13.404 38.870 1.00 19.96 73 THR A C 1
ATOM 549 O O . THR A 1 73 ? -3.768 -13.073 39.628 1.00 37.22 73 THR A O 1
ATOM 553 N N . GLY A 1 74 ? -4.829 -14.653 38.497 1.00 14.75 74 GLY A N 1
ATOM 554 C CA . GLY A 1 74 ? -3.842 -15.647 38.887 1.00 15.40 74 GLY A CA 1
ATOM 555 C C . GLY A 1 74 ? -3.154 -16.343 37.789 1.00 17.51 74 GLY A C 1
ATOM 556 O O . GLY A 1 74 ? -2.922 -15.864 36.678 1.00 19.58 74 GLY A O 1
ATOM 557 N N . GLY A 1 75 ? -2.828 -17.609 38.128 1.00 16.76 75 GLY A N 1
ATOM 558 C CA . GLY A 1 75 ? -2.044 -18.529 37.261 1.00 16.08 75 GLY A CA 1
ATOM 559 C C . GLY A 1 75 ? -0.619 -18.680 37.836 1.00 15.21 75 GLY A C 1
ATOM 560 O O . GLY A 1 75 ? -0.114 -17.961 38.715 1.00 18.70 75 GLY A O 1
ATOM 561 N N . LYS A 1 76 ? 0.100 -19.611 37.281 1.00 12.45 76 LYS A N 1
ATOM 562 C CA . LYS A 1 76 ? 1.491 -19.935 37.659 1.00 10.71 76 LYS A CA 1
ATOM 563 C C . LYS A 1 76 ? 2.086 -20.719 36.523 1.00 9.36 76 LYS A C 1
ATOM 564 O O . LYS A 1 76 ? 1.365 -21.390 35.765 1.00 10.47 76 LYS A O 1
ATOM 570 N N . SER A 1 77 ? 3.400 -20.695 36.396 1.00 10.07 77 SER A N 1
ATOM 571 C CA . SER A 1 77 ? 4.087 -21.456 35.341 1.00 8.91 77 SER A CA 1
ATOM 572 C C . SER A 1 77 ? 4.778 -22.697 35.897 1.00 9.27 77 SER A C 1
ATOM 573 O O . SER A 1 77 ? 4.858 -22.929 37.095 1.00 10.53 77 SER A O 1
ATOM 576 N N . ILE A 1 78 ? 5.252 -23.520 34.971 1.00 9.13 78 ILE A N 1
ATOM 577 C CA . ILE A 1 78 ? 6.003 -24.703 35.350 1.00 9.67 78 ILE A CA 1
ATOM 578 C C . ILE A 1 78 ? 7.416 -24.354 35.852 1.00 11.27 78 ILE A C 1
ATOM 579 O O . ILE A 1 78 ? 8.176 -25.254 36.259 1.00 14.47 78 ILE A O 1
ATOM 584 N N . TYR A 1 79 ? 7.799 -23.081 35.811 1.00 10.01 79 TYR A N 1
ATOM 585 C CA . TYR A 1 79 ? 9.083 -22.616 36.246 1.00 12.47 79 TYR A CA 1
ATOM 586 C C . TYR A 1 79 ? 9.022 -21.866 37.569 1.00 14.84 79 TYR A C 1
ATOM 587 O O . TYR A 1 79 ? 10.045 -21.508 38.075 1.00 23.04 79 TYR A O 1
ATOM 596 N N . GLY A 1 80 ? 7.848 -21.669 38.102 1.00 11.54 80 GLY A N 1
ATOM 597 C CA . GLY A 1 80 ? 7.659 -20.786 39.260 1.00 13.19 80 GLY A CA 1
ATOM 598 C C . GLY A 1 80 ? 6.483 -19.869 39.008 1.00 10.72 80 GLY A C 1
ATOM 599 O O . GLY A 1 80 ? 5.805 -19.914 38.009 1.00 12.92 80 GLY A O 1
ATOM 600 N N . SER A 1 81 ? 6.344 -18.941 39.953 1.00 11.38 81 SER A N 1
ATOM 601 C CA . SER A 1 81 ? 5.287 -17.941 39.886 1.00 11.73 81 SER A CA 1
ATOM 602 C C . SER A 1 81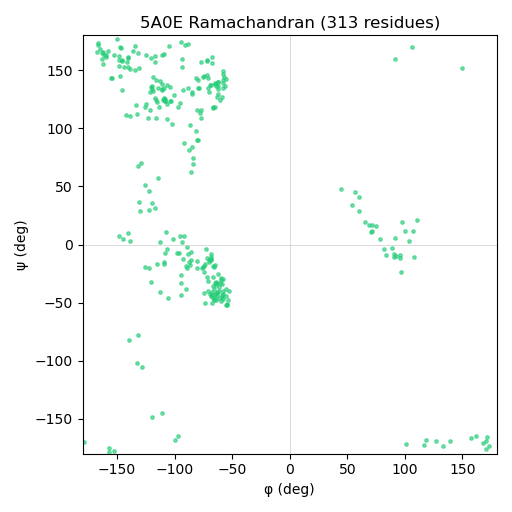 ? 5.264 -17.194 38.584 1.00 11.65 81 SER A C 1
ATOM 603 O O . SER A 1 81 ? 4.177 -16.925 38.046 1.00 17.03 81 SER A O 1
ATOM 606 N N . ARG A 1 82 ? 6.444 -16.864 38.084 1.00 9.85 82 ARG A N 1
ATOM 607 C CA . ARG A 1 82 ? 6.580 -16.134 36.847 1.00 10.44 82 ARG A CA 1
ATOM 608 C C . ARG A 1 82 ? 7.906 -16.486 36.206 1.00 10.48 82 ARG A C 1
ATOM 609 O O . ARG A 1 82 ? 8.813 -17.023 36.861 1.00 11.89 82 ARG A O 1
ATOM 617 N N . PHE A 1 83 ? 8.042 -16.178 34.910 1.00 9.05 83 PHE A N 1
ATOM 618 C CA . PHE A 1 83 ? 9.312 -16.334 34.216 1.00 9.25 83 PHE A CA 1
ATOM 619 C C . PHE A 1 83 ? 9.529 -15.201 33.251 1.00 8.19 83 PHE A C 1
ATOM 620 O O . PHE A 1 83 ? 8.555 -14.528 32.805 1.00 8.50 83 PHE A O 1
ATOM 628 N N . PRO A 1 84 ? 10.787 -14.954 32.907 1.00 9.28 84 PRO A N 1
ATOM 629 C CA . PRO A 1 84 ? 11.077 -13.791 32.047 1.00 10.33 84 PRO A CA 1
ATOM 630 C C . PRO A 1 84 ? 10.552 -13.916 30.638 1.00 9.48 84 PRO A C 1
ATOM 631 O O . PRO A 1 84 ? 10.306 -15.007 30.134 1.00 8.81 84 PRO A O 1
ATOM 635 N N . ASP A 1 85 ? 10.448 -12.755 29.973 1.00 9.16 85 ASP A N 1
ATOM 636 C CA . ASP A 1 85 ? 10.118 -12.738 28.563 1.00 8.99 85 ASP A CA 1
ATOM 637 C C . ASP A 1 85 ? 11.257 -13.358 27.761 1.00 8.82 85 ASP A C 1
ATOM 638 O O . ASP A 1 85 ? 12.349 -12.808 27.720 1.00 10.62 85 ASP A O 1
ATOM 643 N N . GLU A 1 86 ? 10.960 -14.453 27.083 1.00 8.27 86 GLU A N 1
ATOM 644 C CA . GLU A 1 86 ? 12.025 -15.244 26.475 1.00 9.10 86 GLU A CA 1
ATOM 645 C C . GLU A 1 86 ? 12.717 -14.518 25.335 1.00 10.75 86 GLU A C 1
ATOM 646 O O . GLU A 1 86 ? 13.948 -14.429 25.250 1.00 10.57 86 GLU A O 1
ATOM 652 N N . ASN A 1 87 ? 11.906 -13.993 24.404 1.00 9.72 87 ASN A N 1
ATOM 653 C CA . ASN A 1 87 ? 12.286 -13.064 23.338 1.00 11.44 87 ASN A CA 1
ATOM 654 C C . ASN A 1 87 ? 11.027 -12.517 22.766 1.00 10.43 87 ASN A C 1
ATOM 655 O O . ASN A 1 87 ? 9.912 -12.936 23.089 1.00 10.85 87 ASN A O 1
ATOM 660 N N . PHE A 1 88 ? 11.211 -11.514 21.900 1.00 11.60 88 PHE A N 1
ATOM 661 C CA . PHE A 1 88 ? 10.111 -10.894 21.183 1.00 11.45 88 PHE A CA 1
ATOM 662 C C . PHE A 1 88 ? 10.212 -11.064 19.697 1.00 13.10 88 PHE A C 1
ATOM 663 O O . PHE A 1 88 ? 9.723 -10.258 18.887 1.00 14.19 88 PHE A O 1
ATOM 671 N N . THR A 1 89 ? 10.802 -12.185 19.235 1.00 11.71 89 THR A N 1
ATOM 672 C CA . THR A 1 89 ? 11.039 -12.388 17.831 1.00 12.79 89 THR A CA 1
ATOM 673 C C . THR A 1 89 ? 9.725 -12.480 17.040 1.00 11.28 89 THR A C 1
ATOM 674 O O . THR A 1 89 ? 9.608 -11.886 15.957 1.00 14.35 89 THR A O 1
ATOM 678 N N . LEU A 1 90 ? 8.792 -13.274 17.524 1.00 11.27 90 LEU A N 1
ATOM 679 C CA . LEU A 1 90 ? 7.510 -13.399 16.826 1.00 11.11 90 LEU A CA 1
ATOM 680 C C . LEU A 1 90 ? 6.608 -12.232 17.149 1.00 12.50 90 LEU A C 1
ATOM 681 O O . LEU A 1 90 ? 6.577 -11.716 18.275 1.00 12.13 90 LEU A O 1
ATOM 686 N N . LYS A 1 91 ? 5.879 -11.754 16.155 1.00 14.16 91 LYS A N 1
ATOM 687 C CA . LYS A 1 91 ? 5.024 -10.635 16.256 1.00 12.36 91 LYS A CA 1
ATOM 688 C C . LYS A 1 91 ? 3.548 -10.999 16.214 1.00 12.02 91 LYS A C 1
ATOM 689 O O . LYS A 1 91 ? 3.143 -12.106 15.801 1.00 13.75 91 LYS A O 1
ATOM 695 N N . HIS A 1 92 ? 2.742 -10.018 16.639 1.00 13.23 92 HIS A N 1
ATOM 696 C CA . HIS A 1 92 ? 1.275 -10.234 16.668 1.00 13.00 92 HIS A CA 1
ATOM 697 C C . HIS A 1 92 ? 0.686 -9.949 15.300 1.00 14.18 92 HIS A C 1
ATOM 698 O O . HIS A 1 92 ? 0.062 -8.895 15.073 1.00 22.56 92 HIS A O 1
ATOM 705 N N . VAL A 1 93 ? 0.914 -10.867 14.376 1.00 14.57 93 VAL A N 1
ATOM 706 C CA . VAL A 1 93 ? 0.769 -10.612 12.973 1.00 15.84 93 VAL A CA 1
ATOM 707 C C . VAL A 1 93 ? -0.680 -10.693 12.492 1.00 15.49 93 VAL A C 1
ATOM 708 O O . VAL A 1 93 ? -0.966 -10.166 11.372 1.00 19.84 93 VAL A O 1
ATOM 712 N N . GLY A 1 94 ? -1.619 -11.233 13.231 1.00 15.71 94 GLY A N 1
ATOM 713 C CA . GLY A 1 94 ? -2.984 -11.346 12.755 1.00 14.79 94 GLY A CA 1
ATOM 714 C C . GLY A 1 94 ? -3.833 -12.225 13.598 1.00 15.33 94 GLY A C 1
ATOM 715 O O . GLY A 1 94 ? -3.423 -12.679 14.689 1.00 15.19 94 GLY A O 1
ATOM 716 N N . PRO A 1 95 ? -5.037 -12.515 13.107 1.00 16.98 95 PRO A N 1
ATOM 717 C CA . PRO A 1 95 ? -5.913 -13.399 13.810 1.00 15.62 95 PRO A CA 1
ATOM 718 C C . PRO A 1 95 ? -5.287 -14.743 14.047 1.00 15.40 95 PRO A C 1
ATOM 719 O O . PRO A 1 95 ? -4.573 -15.275 13.164 1.00 17.57 95 PRO A O 1
ATOM 723 N N . GLY A 1 96 ? -5.568 -15.371 15.191 1.00 13.28 96 GLY A N 1
ATOM 724 C CA . GLY A 1 96 ? -5.117 -16.699 15.531 1.00 12.51 96 GLY A CA 1
ATOM 725 C C . GLY A 1 96 ? -3.790 -16.693 16.270 1.00 11.49 96 GLY A C 1
ATOM 726 O O . GLY A 1 96 ? -3.384 -17.761 16.787 1.00 11.51 96 GLY A O 1
ATOM 727 N N . VAL A 1 97 ? -3.092 -15.573 16.401 1.00 11.13 97 VAL A N 1
ATOM 728 C CA . VAL A 1 97 ? -1.858 -15.541 17.135 1.00 10.51 97 VAL A CA 1
ATOM 729 C C . VAL A 1 97 ? -2.136 -15.910 18.591 1.00 9.48 97 VAL A C 1
ATOM 730 O O . VAL A 1 97 ? -3.109 -15.445 19.195 1.00 10.01 97 VAL A O 1
ATOM 734 N N . LEU A 1 98 ? -1.209 -16.699 19.143 1.00 8.24 98 LEU A N 1
ATOM 735 C CA . LEU A 1 98 ? -1.201 -17.153 20.552 1.00 8.25 98 LEU A CA 1
ATOM 736 C C . LEU A 1 98 ? -0.062 -16.445 21.242 1.00 7.46 98 LEU A C 1
ATOM 737 O O . LEU A 1 98 ? 1.092 -16.551 20.828 1.00 8.19 98 LEU A O 1
ATOM 742 N N . SER A 1 99 ? -0.370 -15.731 22.355 1.00 7.51 99 SER A N 1
ATOM 743 C CA . SER A 1 99 ? 0.566 -14.890 23.002 1.00 7.37 99 SER A CA 1
ATOM 744 C C . SER A 1 99 ? 0.330 -14.917 24.532 1.00 7.51 99 SER A C 1
ATOM 745 O O . SER A 1 99 ? -0.728 -15.251 24.988 1.00 7.50 99 SER A O 1
ATOM 748 N N . MET A 1 100 ? 1.375 -14.565 25.275 1.00 7.08 100 MET A N 1
ATOM 749 C CA . MET A 1 100 ? 1.276 -14.575 26.743 1.00 7.19 100 MET A CA 1
ATOM 750 C C . MET A 1 100 ? 0.672 -13.272 27.248 1.00 7.12 100 MET A C 1
ATOM 751 O O . MET A 1 100 ? 1.131 -12.180 26.931 1.00 8.73 100 MET A O 1
ATOM 756 N N . ALA A 1 101 ? -0.329 -13.422 28.135 1.00 7.30 101 ALA A N 1
ATOM 757 C CA . ALA A 1 101 ? -0.719 -12.318 28.969 1.00 7.46 101 ALA A CA 1
ATOM 758 C C . ALA A 1 101 ? 0.322 -12.059 29.992 1.00 8.00 101 ALA A C 1
ATOM 759 O O . ALA A 1 101 ? 1.163 -12.957 30.300 1.00 8.97 101 ALA A O 1
ATOM 761 N N . ASN A 1 102 ? 0.400 -10.871 30.581 1.00 8.06 102 ASN A N 1
ATOM 762 C CA . ASN A 1 102 ? 1.384 -10.650 31.636 1.00 8.17 102 ASN A CA 1
ATOM 763 C C . ASN A 1 102 ? 0.928 -9.504 32.514 1.00 8.51 102 ASN A C 1
ATOM 764 O O . ASN A 1 102 ? -0.186 -8.979 32.334 1.00 9.19 102 ASN A O 1
ATOM 769 N N . ALA A 1 103 ? 1.739 -9.169 33.508 1.00 8.84 103 ALA A N 1
ATOM 770 C CA . ALA A 1 103 ? 1.498 -7.998 34.381 1.00 9.92 103 ALA A CA 1
ATOM 771 C C . ALA A 1 103 ? 2.752 -7.118 34.247 1.00 11.75 103 ALA A C 1
ATOM 772 O O . ALA A 1 103 ? 3.245 -6.605 35.274 1.00 14.14 103 ALA A O 1
ATOM 774 N N . GLY A 1 104 ? 3.225 -6.893 33.034 1.00 10.79 104 GLY A N 1
ATOM 775 C CA . GLY A 1 104 ? 4.411 -6.099 32.788 1.00 12.26 104 GLY A CA 1
ATOM 776 C C . GLY A 1 104 ? 5.614 -6.988 32.525 1.00 11.85 104 GLY A C 1
ATOM 777 O O . GLY A 1 104 ? 5.488 -8.181 32.308 1.00 11.64 104 GLY A O 1
ATOM 778 N N . PRO A 1 105 ? 6.799 -6.396 32.451 1.00 13.13 105 PRO A N 1
ATOM 779 C CA . PRO A 1 105 ? 7.996 -7.139 32.054 1.00 13.00 105 PRO A CA 1
ATOM 780 C C . PRO A 1 105 ? 8.268 -8.342 32.924 1.00 11.85 105 PRO A C 1
ATOM 781 O O . PRO A 1 105 ? 8.210 -8.268 34.136 1.00 13.36 105 PRO A O 1
ATOM 785 N N . ASN A 1 106 ? 8.618 -9.456 32.287 1.00 10.58 106 ASN A N 1
ATOM 786 C CA . ASN A 1 106 ? 9.109 -10.650 33.027 1.00 11.38 106 ASN A CA 1
ATOM 787 C C . ASN A 1 106 ? 8.106 -11.218 34.031 1.00 10.31 106 ASN A C 1
ATOM 788 O O . ASN A 1 106 ? 8.516 -11.603 35.120 1.00 12.03 106 ASN A O 1
ATOM 793 N N . THR A 1 107 ? 6.844 -11.260 33.625 1.00 9.66 107 THR A N 1
ATOM 794 C CA . THR A 1 107 ? 5.808 -11.753 34.504 1.00 9.50 107 THR A CA 1
ATOM 795 C C . THR A 1 107 ? 4.908 -12.777 33.826 1.00 9.63 107 THR A C 1
ATOM 796 O O . THR A 1 107 ? 3.711 -12.869 34.086 1.00 11.91 107 THR A O 1
ATOM 800 N N . ASN A 1 108 ? 5.503 -13.591 32.981 1.00 9.02 108 ASN A N 1
ATOM 801 C CA . ASN A 1 108 ? 4.758 -14.688 32.330 1.00 7.86 108 ASN A CA 1
ATOM 802 C C . ASN A 1 108 ? 4.440 -15.736 33.350 1.00 8.05 108 ASN A C 1
ATOM 803 O O . ASN A 1 108 ? 5.281 -16.168 34.131 1.00 9.40 108 ASN A O 1
ATOM 808 N N . GLY A 1 109 ? 3.183 -16.213 33.335 1.00 7.37 109 GLY A N 1
ATOM 809 C CA . GLY A 1 109 ? 2.708 -17.245 34.256 1.00 7.67 109 GLY A CA 1
ATOM 810 C C . GLY A 1 109 ? 2.058 -18.352 33.427 1.00 7.19 109 GLY A C 1
ATOM 811 O O . GLY A 1 109 ? 2.705 -19.111 32.752 1.00 8.58 109 GLY A O 1
ATOM 812 N N . SER A 1 110 ? 0.714 -18.369 33.489 1.00 7.02 110 SER A N 1
ATOM 813 C CA . SER A 1 110 ? -0.040 -19.280 32.690 1.00 7.00 110 SER A CA 1
ATOM 814 C C . SER A 1 110 ? -1.043 -18.599 31.783 1.00 6.70 110 SER A C 1
ATOM 815 O O . SER A 1 110 ? -1.491 -19.234 30.819 1.00 8.00 110 SER A O 1
ATOM 818 N N . GLN A 1 111 ? -1.453 -17.375 32.034 1.00 7.04 111 GLN A N 1
ATOM 819 C CA . GLN A 1 111 ? -2.479 -16.795 31.221 1.00 7.13 111 GLN A CA 1
ATOM 820 C C . GLN A 1 111 ? -1.998 -16.444 29.809 1.00 7.06 111 GLN A C 1
ATOM 821 O O . GLN A 1 111 ? -0.834 -16.049 29.619 1.00 7.49 111 GLN A O 1
ATOM 827 N N . PHE A 1 112 ? -2.886 -16.577 28.861 1.00 6.60 112 PHE A N 1
ATOM 828 C CA . PHE A 1 112 ? -2.588 -16.422 27.455 1.00 6.71 112 PHE A CA 1
ATOM 829 C C . PHE A 1 112 ? -3.783 -15.850 26.743 1.00 7.23 112 PHE A C 1
ATOM 830 O O . PHE A 1 112 ? -4.868 -15.734 27.280 1.00 7.32 112 PHE A O 1
ATOM 838 N N . PHE A 1 113 ? -3.561 -15.454 25.470 1.00 7.50 113 PHE A N 1
ATOM 839 C CA . PHE A 1 113 ? -4.640 -14.987 24.655 1.00 7.32 113 PHE A CA 1
ATOM 840 C C . PHE A 1 113 ? -4.496 -15.485 23.224 1.00 7.37 113 PHE A C 1
ATOM 841 O O . PHE A 1 113 ? -3.375 -15.744 22.748 1.00 8.65 113 PHE A O 1
ATOM 849 N N . ILE A 1 114 ? -5.663 -15.604 22.592 1.00 8.23 114 ILE A N 1
ATOM 850 C CA . ILE A 1 114 ? -5.813 -15.927 21.163 1.00 8.99 114 ILE A CA 1
ATOM 851 C C . ILE A 1 114 ? -6.401 -14.688 20.494 1.00 10.00 114 ILE A C 1
ATOM 852 O O . ILE A 1 114 ? -7.496 -14.276 20.842 1.00 11.31 114 ILE A O 1
ATOM 857 N N . CYS A 1 115 ? -5.653 -14.131 19.562 1.00 11.02 115 CYS A N 1
ATOM 858 C CA . CYS A 1 115 ? -6.057 -12.915 18.866 1.00 12.09 115 CYS A CA 1
ATOM 859 C C . CYS A 1 115 ? -7.151 -13.218 17.861 1.00 12.32 115 CYS A C 1
ATOM 860 O O . CYS A 1 115 ? -7.114 -14.208 17.163 1.00 14.52 115 CYS A O 1
ATOM 863 N N . THR A 1 116 ? -8.107 -12.259 17.687 1.00 13.84 116 THR A N 1
ATOM 864 C CA . THR A 1 116 ? -9.025 -12.297 16.583 1.00 14.54 116 THR A CA 1
ATOM 865 C C . THR A 1 116 ? -8.765 -11.237 15.546 1.00 16.29 116 THR A C 1
ATOM 866 O O . THR A 1 116 ? -9.351 -11.230 14.480 1.00 16.22 116 THR A O 1
ATOM 870 N N . ILE A 1 117 ? -7.850 -10.325 15.840 1.00 14.63 117 ILE A N 1
ATOM 871 C CA . ILE A 1 117 ? -7.300 -9.331 14.886 1.00 16.25 117 ILE A CA 1
ATOM 872 C C . ILE A 1 117 ? -5.800 -9.299 15.046 1.00 15.83 117 ILE A C 1
ATOM 873 O O . ILE A 1 117 ? -5.192 -9.955 15.944 1.00 17.96 117 ILE A O 1
ATOM 878 N N . LYS A 1 118 ? -5.146 -8.615 14.162 1.00 15.87 118 LYS A N 1
ATOM 879 C CA . LYS A 1 118 ? -3.782 -8.201 14.405 1.00 14.76 118 LYS A CA 1
ATOM 880 C C . LYS A 1 118 ? -3.589 -7.279 15.585 1.00 14.58 118 LYS A C 1
ATOM 881 O O . LYS A 1 118 ? -4.344 -6.306 15.731 1.00 17.94 118 LYS A O 1
ATOM 887 N N . THR A 1 119 ? -2.669 -7.583 16.473 1.00 14.43 119 THR A N 1
ATOM 888 C CA . THR A 1 119 ? -2.548 -6.798 17.684 1.00 12.92 119 THR A CA 1
ATOM 889 C C . THR A 1 119 ? -1.129 -6.246 17.908 1.00 13.56 119 THR A C 1
ATOM 890 O O . THR A 1 119 ? -0.456 -6.485 18.921 1.00 14.71 119 THR A O 1
ATOM 894 N N . ASP A 1 120 ? -0.589 -5.600 16.872 1.00 16.31 120 ASP A N 1
ATOM 895 C CA . ASP A 1 120 ? 0.856 -5.274 16.844 1.00 17.49 120 ASP A CA 1
ATOM 896 C C . ASP A 1 120 ? 1.330 -4.231 17.835 1.00 14.90 120 ASP A C 1
ATOM 897 O O . ASP A 1 120 ? 2.540 -4.116 18.154 1.00 16.93 120 ASP A O 1
ATOM 902 N N . TRP A 1 121 ? 0.372 -3.540 18.490 1.00 13.99 121 TRP A N 1
ATOM 903 C CA . TRP A 1 121 ? 0.770 -2.690 19.578 1.00 13.31 121 TRP A CA 1
ATOM 904 C C . TRP A 1 121 ? 1.276 -3.474 20.790 1.00 15.56 121 TRP A C 1
ATOM 905 O O . TRP A 1 121 ? 1.892 -2.878 21.715 1.00 15.30 121 TRP A O 1
ATOM 916 N N . LEU A 1 122 ? 1.059 -4.787 20.805 1.00 11.53 122 LEU A N 1
ATOM 917 C CA . LEU A 1 122 ? 1.595 -5.663 21.867 1.00 12.24 122 LEU A CA 1
ATOM 918 C C . LEU A 1 122 ? 2.985 -6.201 21.576 1.00 11.14 122 LEU A C 1
ATOM 919 O O . LEU A 1 122 ? 3.613 -6.865 22.441 1.00 12.80 122 LEU A O 1
ATOM 924 N N . ASP A 1 123 ? 3.489 -5.970 20.367 1.00 12.15 123 ASP A N 1
ATOM 925 C CA . ASP A 1 123 ? 4.808 -6.419 19.972 1.00 12.31 123 ASP A CA 1
ATOM 926 C C . ASP A 1 123 ? 5.823 -5.851 20.893 1.00 13.90 123 ASP A C 1
ATOM 927 O O . ASP A 1 123 ? 5.821 -4.644 21.215 1.00 15.87 123 ASP A O 1
ATOM 932 N N . GLY A 1 124 ? 6.746 -6.675 21.343 1.00 14.21 124 GLY A N 1
ATOM 933 C CA . GLY A 1 124 ? 7.783 -6.237 22.243 1.00 14.50 124 GLY A CA 1
ATOM 934 C C . GLY A 1 124 ? 7.428 -6.147 23.735 1.00 14.16 124 GLY A C 1
ATOM 935 O O . GLY A 1 124 ? 8.236 -5.782 24.545 1.00 15.59 124 GLY A O 1
ATOM 936 N N . LYS A 1 125 ? 6.151 -6.422 24.029 1.00 12.08 125 LYS A N 1
ATOM 937 C CA . LYS A 1 125 ? 5.645 -6.450 25.401 1.00 12.72 125 LYS A CA 1
ATOM 938 C C . LYS A 1 125 ? 5.071 -7.792 25.795 1.00 10.59 125 LYS A C 1
ATOM 939 O O . LYS A 1 125 ? 5.116 -8.163 26.937 1.00 12.94 125 LYS A O 1
ATOM 945 N N . HIS A 1 126 ? 4.483 -8.517 24.839 1.00 10.00 126 HIS A N 1
ATOM 946 C CA . HIS A 1 126 ? 3.885 -9.829 25.083 1.00 9.31 126 HIS A CA 1
ATOM 947 C C . HIS A 1 126 ? 4.649 -10.822 24.190 1.00 9.08 126 HIS A C 1
ATOM 948 O O . HIS A 1 126 ? 4.833 -10.547 22.966 1.00 10.21 126 HIS A O 1
ATOM 955 N N . VAL A 1 127 ? 5.025 -11.958 24.766 1.00 8.62 127 VAL A N 1
ATOM 956 C CA . VAL A 1 127 ? 5.741 -12.984 24.014 1.00 8.31 127 VAL A CA 1
ATOM 957 C C . VAL A 1 127 ? 4.725 -13.791 23.207 1.00 8.36 127 VAL A C 1
ATOM 958 O O . VAL A 1 127 ? 3.922 -14.541 23.775 1.00 8.58 127 VAL A O 1
ATOM 962 N N . VAL A 1 128 ? 4.861 -13.691 21.891 1.00 8.39 128 VAL A N 1
ATOM 963 C CA . VAL A 1 128 ? 4.155 -14.550 20.959 1.00 8.33 128 VAL A CA 1
ATOM 964 C C . VAL A 1 128 ? 4.866 -15.901 20.877 1.00 7.72 128 VAL A C 1
ATOM 965 O O . VAL A 1 128 ? 6.057 -15.963 20.723 1.00 9.14 128 VAL A O 1
ATOM 969 N N . PHE A 1 129 ? 4.058 -16.954 20.921 1.00 8.13 129 PHE A N 1
ATOM 970 C CA . PHE A 1 129 ? 4.626 -18.303 20.930 1.00 7.77 129 PHE A CA 1
ATOM 971 C C . PHE A 1 129 ? 3.895 -19.337 20.112 1.00 8.38 129 PHE A C 1
ATOM 972 O O . PHE A 1 129 ? 4.224 -20.518 20.205 1.00 8.70 129 PHE A O 1
ATOM 980 N N . GLY A 1 130 ? 2.934 -18.925 19.296 1.00 9.23 130 GLY A N 1
ATOM 981 C CA . GLY A 1 130 ? 2.273 -19.890 18.439 1.00 9.90 130 GLY A CA 1
ATOM 982 C C . GLY A 1 130 ? 1.098 -19.300 17.742 1.00 9.59 130 GLY A C 1
ATOM 983 O O . GLY A 1 130 ? 0.973 -18.048 17.679 1.00 9.67 130 GLY A O 1
ATOM 984 N N . HIS A 1 131 ? 0.250 -20.151 17.162 1.00 9.13 131 HIS A N 1
ATOM 985 C CA . HIS A 1 131 ? -0.946 -19.672 16.502 1.00 10.03 131 HIS A CA 1
ATOM 986 C C . HIS A 1 131 ? -1.919 -20.810 16.307 1.00 9.88 131 HIS A C 1
ATOM 987 O O . HIS A 1 131 ? -1.490 -21.983 16.238 1.00 10.11 131 HIS A O 1
ATOM 994 N N . VAL A 1 132 ? -3.170 -20.475 16.114 1.00 9.83 132 VAL A N 1
ATOM 995 C CA . VAL A 1 132 ? -4.210 -21.442 15.791 1.00 9.91 132 VAL A CA 1
ATOM 996 C C . VAL A 1 132 ? -4.014 -21.987 14.366 1.00 10.56 132 VAL A C 1
ATOM 997 O O . VAL A 1 132 ? -3.809 -21.187 13.424 1.00 13.96 132 VAL A O 1
ATOM 1001 N N . ILE A 1 133 ? -4.053 -23.296 14.203 1.00 9.77 133 ILE A N 1
ATOM 1002 C CA . ILE A 1 133 ? -4.030 -23.918 12.882 1.00 11.37 133 ILE A CA 1
ATOM 1003 C C . ILE A 1 133 ? -5.340 -24.544 12.504 1.00 11.54 133 ILE A C 1
ATOM 1004 O O . ILE A 1 133 ? -5.543 -24.848 11.303 1.00 13.26 133 ILE A O 1
ATOM 1009 N N . GLU A 1 134 ? -6.251 -24.784 13.439 1.00 11.68 134 GLU A N 1
ATOM 1010 C CA . GLU A 1 134 ? -7.607 -25.310 13.149 1.00 12.76 134 GLU A CA 1
ATOM 1011 C C . GLU A 1 134 ? -8.471 -24.873 14.292 1.00 12.01 134 GLU A C 1
ATOM 1012 O O . GLU A 1 134 ? -8.032 -24.826 15.460 1.00 12.59 134 GLU A O 1
ATOM 1018 N N . GLY A 1 135 ? -9.708 -24.531 13.997 1.00 13.00 135 GLY A N 1
ATOM 1019 C CA . GLY A 1 135 ? -10.653 -24.126 15.044 1.00 14.66 135 GLY A CA 1
ATOM 1020 C C . GLY A 1 135 ? -10.814 -22.664 15.242 1.00 14.03 135 GLY A C 1
ATOM 1021 O O . GLY A 1 135 ? -11.365 -22.233 16.284 1.00 14.84 135 GLY A O 1
ATOM 1022 N N . MET A 1 136 ? -10.433 -21.828 14.266 1.00 14.59 136 MET A N 1
ATOM 1023 C CA . MET A 1 136 ? -10.772 -20.454 14.368 1.00 15.12 136 MET A CA 1
ATOM 1024 C C . MET A 1 136 ? -12.275 -20.224 14.442 1.00 15.75 136 MET A C 1
ATOM 1025 O O . MET A 1 136 ? -12.725 -19.261 15.097 1.00 16.89 136 MET A O 1
ATOM 1030 N N . ASP A 1 137 ? -13.045 -21.079 13.870 1.00 15.27 137 ASP A N 1
ATOM 1031 C CA . ASP A 1 137 ? -14.493 -20.980 14.039 1.00 15.33 137 ASP A CA 1
ATOM 1032 C C . ASP A 1 137 ? -14.957 -21.159 15.504 1.00 14.90 137 ASP A C 1
ATOM 1033 O O . ASP A 1 137 ? -15.912 -20.566 15.936 1.00 15.13 137 ASP A O 1
ATOM 1038 N N . VAL A 1 138 ? -14.248 -21.988 16.231 1.00 13.63 138 VAL A N 1
ATOM 1039 C CA . VAL A 1 138 ? -14.475 -22.170 17.683 1.00 12.89 138 VAL A CA 1
ATOM 1040 C C . VAL A 1 138 ? -14.175 -20.904 18.449 1.00 13.34 138 VAL A C 1
ATOM 1041 O O . VAL A 1 138 ? -14.863 -20.496 19.358 1.00 12.60 138 VAL A O 1
ATOM 1045 N N . VAL A 1 139 ? -13.022 -20.325 18.096 1.00 11.64 139 VAL A N 1
ATOM 1046 C CA . VAL A 1 139 ? -12.628 -19.064 18.673 1.00 11.60 139 VAL A CA 1
ATOM 1047 C C . VAL A 1 139 ? -13.747 -18.026 18.436 1.00 12.66 139 VAL A C 1
ATOM 1048 O O . VAL A 1 139 ? -14.069 -17.253 19.344 1.00 12.25 139 VAL A O 1
ATOM 1052 N N . LYS A 1 140 ? -14.305 -17.981 17.216 1.00 12.40 140 LYS A N 1
ATOM 1053 C CA . LYS A 1 140 ? -15.420 -17.057 16.948 1.00 13.08 140 LYS A CA 1
ATOM 1054 C C . LYS A 1 140 ? -16.656 -17.393 17.769 1.00 11.89 140 LYS A C 1
ATOM 1055 O O . LYS A 1 140 ? -17.347 -16.422 18.200 1.00 13.80 140 LYS A O 1
ATOM 1061 N N . LYS A 1 141 ? -16.945 -18.635 18.037 1.00 12.46 141 LYS A N 1
ATOM 1062 C CA . LYS A 1 141 ? -18.013 -18.968 18.968 1.00 12.67 141 LYS A CA 1
ATOM 1063 C C . LYS A 1 141 ? -17.701 -18.414 20.364 1.00 12.15 141 LYS A C 1
ATOM 1064 O O . LYS A 1 141 ? -18.591 -17.823 20.988 1.00 12.53 141 LYS A O 1
ATOM 1070 N N . ILE A 1 142 ? -16.485 -18.587 20.867 1.00 12.26 142 ILE A N 1
ATOM 1071 C CA . ILE A 1 142 ? -16.143 -17.986 22.151 1.00 11.53 142 ILE A CA 1
ATOM 1072 C C . ILE A 1 142 ? -16.412 -16.510 22.174 1.00 12.26 142 ILE A C 1
ATOM 1073 O O . ILE A 1 142 ? -17.010 -15.981 23.128 1.00 11.63 142 ILE A O 1
ATOM 1078 N N . GLU A 1 143 ? -15.953 -15.847 21.136 1.00 12.53 143 GLU A N 1
ATOM 1079 C CA . GLU A 1 143 ? -16.086 -14.427 21.041 1.00 12.63 143 GLU A CA 1
ATOM 1080 C C . GLU A 1 143 ? -17.566 -13.968 21.116 1.00 12.26 143 GLU A C 1
ATOM 1081 O O . GLU A 1 143 ? -17.875 -12.907 21.678 1.00 13.06 143 GLU A O 1
ATOM 1087 N N . SER A 1 144 ? -18.487 -14.786 20.660 1.00 10.20 144 SER A N 1
ATOM 1088 C CA . SER A 1 144 ? -19.893 -14.425 20.656 1.00 11.76 144 SER A CA 1
ATOM 1089 C C . SER A 1 144 ? -20.502 -14.321 22.050 1.00 11.09 144 SER A C 1
ATOM 1090 O O . SER A 1 144 ? -21.582 -13.775 22.151 1.00 13.36 144 SER A O 1
ATOM 1093 N N . PHE A 1 145 ? -19.779 -14.824 23.056 1.00 10.94 145 PHE A N 1
ATOM 1094 C CA . PHE A 1 145 ? -20.244 -14.775 24.438 1.00 12.41 145 PHE A CA 1
ATOM 1095 C C . PHE A 1 145 ? -19.486 -13.759 25.285 1.00 12.93 145 PHE A C 1
ATOM 1096 O O . PHE A 1 145 ? -19.668 -13.649 26.474 1.00 14.57 145 PHE A O 1
ATOM 1104 N N . GLY A 1 146 ? -18.682 -12.920 24.605 1.00 10.96 146 GLY A N 1
ATOM 1105 C CA . GLY A 1 146 ? -17.947 -11.851 25.285 1.00 12.92 146 GLY A CA 1
ATOM 1106 C C . GLY A 1 146 ? -18.618 -10.505 25.219 1.00 13.65 146 GLY A C 1
ATOM 1107 O O . GLY A 1 146 ? -19.781 -10.385 24.857 1.00 15.15 146 GLY A O 1
ATOM 1108 N N . SER A 1 147 ? -17.877 -9.456 25.537 1.00 14.05 147 SER A N 1
ATOM 1109 C CA . SER A 1 147 ? -18.471 -8.101 25.675 1.00 16.28 147 SER A CA 1
ATOM 1110 C C . SER A 1 147 ? -17.372 -7.091 25.667 1.00 16.21 147 SER A C 1
ATOM 1111 O O . SER A 1 147 ? -16.155 -7.422 25.828 1.00 15.70 147 SER A O 1
ATOM 1114 N N . LYS A 1 148 ? -17.691 -5.786 25.545 1.00 18.88 148 LYS A N 1
ATOM 1115 C CA . LYS A 1 148 ? -16.628 -4.738 25.570 1.00 20.69 148 LYS A CA 1
ATOM 1116 C C . LYS A 1 148 ? -15.813 -4.747 26.839 1.00 20.32 148 LYS A C 1
ATOM 1117 O O . LYS A 1 148 ? -14.595 -4.544 26.738 1.00 21.69 148 LYS A O 1
ATOM 1123 N N . SER A 1 149 ? -16.437 -5.079 27.975 1.00 18.20 149 SER A N 1
ATOM 1124 C CA . SER A 1 149 ? -15.698 -5.104 29.230 1.00 24.12 149 SER A CA 1
ATOM 1125 C C . SER A 1 149 ? -14.802 -6.312 29.331 1.00 19.83 149 SER A C 1
ATOM 1126 O O . SER A 1 149 ? -13.963 -6.361 30.206 1.00 25.21 149 SER A O 1
ATOM 1129 N N . GLY A 1 150 ? -15.097 -7.329 28.520 1.00 15.43 150 GLY A N 1
ATOM 1130 C CA . GLY A 1 150 ? -14.483 -8.622 28.564 1.00 14.48 150 GLY A CA 1
ATOM 1131 C C . GLY A 1 150 ? -15.229 -9.668 29.357 1.00 12.70 150 GLY A C 1
ATOM 1132 O O . GLY A 1 150 ? -14.889 -10.836 29.332 1.00 12.51 150 GLY A O 1
ATOM 1133 N N . ARG A 1 151 ? -16.239 -9.256 30.125 1.00 14.96 151 ARG A N 1
ATOM 1134 C CA . ARG A 1 151 ? -17.023 -10.229 30.847 1.00 14.74 151 ARG A CA 1
ATOM 1135 C C . ARG A 1 151 ? -17.724 -11.178 29.918 1.00 13.20 151 ARG A C 1
ATOM 1136 O O . ARG A 1 151 ? -18.317 -10.729 28.905 1.00 15.15 151 ARG A O 1
ATOM 1144 N N . THR A 1 152 ? -17.723 -12.465 30.227 1.00 12.46 152 THR A N 1
ATOM 1145 C CA . THR A 1 152 ? -18.413 -13.435 29.461 1.00 12.18 152 THR A CA 1
ATOM 1146 C C . THR A 1 152 ? -19.808 -13.669 30.025 1.00 12.83 152 THR A C 1
ATOM 1147 O O . THR A 1 152 ? -20.075 -13.435 31.217 1.00 14.47 152 THR A O 1
ATOM 1151 N N . SER A 1 153 ? -20.689 -14.213 29.198 1.00 13.03 153 SER A N 1
ATOM 1152 C CA . SER A 1 153 ? -22.070 -14.476 29.611 1.00 14.25 153 SER A CA 1
ATOM 1153 C C . SER A 1 153 ? -22.302 -15.791 30.314 1.00 14.30 153 SER A C 1
ATOM 1154 O O . SER A 1 153 ? -23.408 -16.053 30.809 1.00 16.71 153 SER A O 1
ATOM 1157 N N . LYS A 1 154 ? -21.336 -16.648 30.241 1.00 12.66 154 LYS A N 1
ATOM 1158 C CA . LYS A 1 154 ? -21.392 -17.974 30.794 1.00 12.69 154 LYS A CA 1
ATOM 1159 C C . LYS A 1 154 ? -20.002 -18.475 30.963 1.00 11.39 154 LYS A C 1
ATOM 1160 O O . LYS A 1 154 ? -19.046 -17.869 30.443 1.00 14.01 154 LYS A O 1
ATOM 1166 N N . LYS A 1 155 ? -19.815 -19.505 31.747 1.00 13.41 155 LYS A N 1
ATOM 1167 C CA . LYS A 1 155 ? -18.511 -20.057 32.022 1.00 13.19 155 LYS A CA 1
ATOM 1168 C C . LYS A 1 155 ? -18.100 -20.889 30.768 1.00 12.45 155 LYS A C 1
ATOM 1169 O O . LYS A 1 155 ? -18.676 -21.900 30.458 1.00 13.58 155 LYS A O 1
ATOM 1175 N N . ILE A 1 156 ? -17.027 -20.428 30.115 1.00 10.82 156 ILE A N 1
ATOM 1176 C CA . ILE A 1 156 ? -16.496 -21.066 28.908 1.00 11.01 156 ILE A CA 1
ATOM 1177 C C . ILE A 1 156 ? -15.301 -21.831 29.336 1.00 10.21 156 ILE A C 1
ATOM 1178 O O . ILE A 1 156 ? -14.256 -21.242 29.621 1.00 12.41 156 ILE A O 1
ATOM 1183 N N . VAL A 1 157 ? -15.441 -23.134 29.444 1.00 9.97 157 VAL A N 1
ATOM 1184 C CA . VAL A 1 157 ? -14.497 -24.007 30.143 1.00 10.42 157 VAL A CA 1
ATOM 1185 C C . VAL A 1 157 ? -13.620 -24.790 29.171 1.00 9.79 157 VAL A C 1
ATOM 1186 O O . VAL A 1 157 ? -14.129 -25.359 28.191 1.00 11.01 157 VAL A O 1
ATOM 1190 N N . ILE A 1 158 ? -12.316 -24.859 29.449 1.00 9.96 158 ILE A N 1
ATOM 1191 C CA . ILE A 1 158 ? -11.441 -25.787 28.787 1.00 9.80 158 ILE A CA 1
ATOM 1192 C C . ILE A 1 158 ? -11.635 -27.121 29.472 1.00 10.29 158 ILE A C 1
ATOM 1193 O O . ILE A 1 158 ? -11.014 -27.443 30.493 1.00 11.27 158 ILE A O 1
ATOM 1198 N N . THR A 1 159 ? -12.593 -27.925 28.975 1.00 11.10 159 THR A N 1
ATOM 1199 C CA A THR A 1 159 ? -12.966 -29.156 29.618 0.50 12.77 159 THR A CA 1
ATOM 1200 C CA B THR A 1 159 ? -12.978 -29.133 29.588 0.50 12.74 159 THR A CA 1
ATOM 1201 C C . THR A 1 159 ? -11.913 -30.224 29.477 1.00 13.27 159 THR A C 1
ATOM 1202 O O . THR A 1 159 ? -11.809 -31.115 30.330 1.00 17.14 159 THR A O 1
ATOM 1209 N N . ASP A 1 160 ? -11.180 -30.171 28.376 1.00 12.43 160 ASP A N 1
ATOM 1210 C CA . ASP A 1 160 ? -10.052 -31.076 28.222 1.00 12.27 160 ASP A CA 1
ATOM 1211 C C . ASP A 1 160 ? -9.021 -30.346 27.399 1.00 10.94 160 ASP A C 1
ATOM 1212 O O . ASP A 1 160 ? -9.342 -29.416 26.656 1.00 12.19 160 ASP A O 1
ATOM 1217 N N . CYS A 1 161 ? -7.787 -30.760 27.489 1.00 10.00 161 CYS A N 1
ATOM 1218 C CA . CYS A 1 161 ? -6.705 -30.202 26.710 1.00 9.66 161 CYS A CA 1
ATOM 1219 C C . CYS A 1 161 ? -5.538 -31.190 26.773 1.00 9.76 161 CYS A C 1
ATOM 1220 O O . CYS A 1 161 ? -5.508 -32.074 27.584 1.00 10.31 161 CYS A O 1
ATOM 1223 N N . GLY A 1 162 ? -4.575 -30.984 25.853 1.00 9.12 162 GLY A N 1
ATOM 1224 C CA . GLY A 1 162 ? -3.511 -31.940 25.736 1.00 9.70 162 GLY A CA 1
ATOM 1225 C C . GLY A 1 162 ? -2.695 -31.646 24.532 1.00 8.54 162 GLY A C 1
ATOM 1226 O O . GLY A 1 162 ? -2.816 -30.590 23.908 1.00 9.59 162 GLY A O 1
ATOM 1227 N N . GLN A 1 163 ? -1.827 -32.588 24.192 1.00 10.76 163 GLN A N 1
ATOM 1228 C CA . GLN A 1 163 ? -0.920 -32.464 23.090 1.00 10.77 163 GLN A CA 1
ATOM 1229 C C . GLN A 1 163 ? -1.357 -33.459 21.983 1.00 12.10 163 G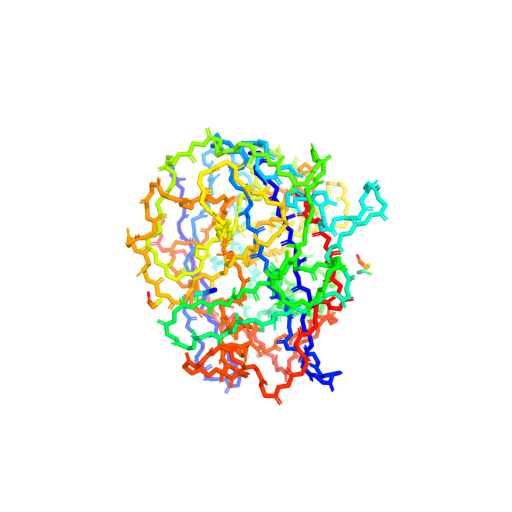LN A C 1
ATOM 1230 O O . GLN A 1 163 ? -1.549 -34.627 22.261 1.00 17.26 163 GLN A O 1
ATOM 1236 N N . LEU A 1 164 ? -1.382 -32.940 20.755 1.00 11.10 164 LEU A N 1
ATOM 1237 C CA . LEU A 1 164 ? -1.738 -33.754 19.583 1.00 11.34 164 LEU A CA 1
ATOM 1238 C C . LEU A 1 164 ? -0.491 -34.289 18.926 1.00 11.80 164 LEU A C 1
ATOM 1239 O O . LEU A 1 164 ? -0.567 -35.359 18.248 1.00 13.94 164 LEU A O 1
ATOM 1244 N N . SER A 1 165 ? 0.644 -33.581 18.933 1.00 10.49 165 SER A N 1
ATOM 1245 C CA . SER A 1 165 ? 1.854 -33.926 18.202 1.00 11.56 165 SER A CA 1
ATOM 1246 C C . SER A 1 165 ? 3.009 -33.052 18.657 1.00 11.29 165 SER A C 1
ATOM 1247 O O . SER A 1 165 ? 4.139 -33.300 18.207 1.00 13.55 165 SER A O 1
ATOM 1251 N N . GLY B 1 2 ? 4.477 -4.968 8.146 1.00 68.42 2 GLY B N 1
ATOM 1252 C CA . GLY B 1 2 ? 4.408 -3.571 8.712 1.00 33.65 2 GLY B CA 1
ATOM 1253 C C . GLY B 1 2 ? 2.996 -2.982 8.618 1.00 36.70 2 GLY B C 1
ATOM 1254 O O . GLY B 1 2 ? 2.803 -1.859 8.984 1.00 77.35 2 GLY B O 1
ATOM 1255 N N . ASN B 1 3 ? 1.994 -3.693 8.070 1.00 28.30 3 ASN B N 1
ATOM 1256 C CA . ASN B 1 3 ? 0.782 -3.039 7.635 1.00 17.43 3 ASN B CA 1
ATOM 1257 C C . ASN B 1 3 ? -0.105 -2.492 8.754 1.00 17.48 3 ASN B C 1
ATOM 1258 O O . ASN B 1 3 ? -0.330 -3.146 9.749 1.00 17.60 3 ASN B O 1
ATOM 1263 N N . PRO B 1 4 ? -0.629 -1.276 8.564 1.00 16.57 4 PRO B N 1
ATOM 1264 C CA . PRO B 1 4 ? -1.447 -0.693 9.628 1.00 17.16 4 PRO B CA 1
ATOM 1265 C C . PRO B 1 4 ? -2.829 -1.276 9.670 1.00 12.27 4 PRO B C 1
ATOM 1266 O O . PRO B 1 4 ? -3.309 -1.856 8.674 1.00 13.33 4 PRO B O 1
ATOM 1270 N N . LEU B 1 5 ? -3.492 -1.191 10.844 1.00 11.95 5 LEU B N 1
ATOM 1271 C CA . LEU B 1 5 ? -4.834 -1.598 11.018 1.00 13.12 5 LEU B CA 1
ATOM 1272 C C . LEU B 1 5 ? -5.585 -0.362 11.422 1.00 13.38 5 LEU B C 1
ATOM 1273 O O . LEU B 1 5 ? -5.066 0.501 12.211 1.00 16.86 5 LEU B O 1
ATOM 1278 N N . VAL B 1 6 ? -6.813 -0.243 10.975 1.00 11.10 6 VAL B N 1
ATOM 1279 C CA . VAL B 1 6 ? -7.739 0.789 11.294 1.00 10.72 6 VAL B CA 1
ATOM 1280 C C . VAL B 1 6 ? -9.058 0.189 11.669 1.00 10.59 6 VAL B C 1
ATOM 1281 O O . VAL B 1 6 ? -9.360 -0.981 11.368 1.00 11.39 6 VAL B O 1
ATOM 1285 N N . TYR B 1 7 ? -9.917 0.976 12.287 1.00 10.58 7 TYR B N 1
ATOM 1286 C CA . TYR B 1 7 ? -11.259 0.560 12.666 1.00 11.19 7 TYR B CA 1
ATOM 1287 C C . TYR B 1 7 ? -12.323 1.569 12.331 1.00 9.87 7 TYR B C 1
ATOM 1288 O O . TYR B 1 7 ? -12.020 2.775 12.316 1.00 10.76 7 TYR B O 1
ATOM 1297 N N . LEU B 1 8 ? -13.526 1.061 12.061 1.00 10.32 8 LEU B N 1
ATOM 1298 C CA . LEU B 1 8 ? -14.735 1.855 11.934 1.00 10.50 8 LEU B CA 1
ATOM 1299 C C . LEU B 1 8 ? -15.765 1.302 12.904 1.00 11.22 8 LEU B C 1
ATOM 1300 O O . LEU B 1 8 ? -16.100 0.128 12.833 1.00 12.22 8 LEU B O 1
ATOM 1305 N N . ASP B 1 9 ? -16.220 2.168 13.812 1.00 10.83 9 ASP B N 1
ATOM 1306 C CA . ASP B 1 9 ? -17.392 1.842 14.669 1.00 11.56 9 ASP B CA 1
ATOM 1307 C C . ASP B 1 9 ? -18.614 2.416 14.037 1.00 11.92 9 ASP B C 1
ATOM 1308 O O . ASP B 1 9 ? -18.645 3.613 13.757 1.00 14.22 9 ASP B O 1
ATOM 1313 N N . VAL B 1 10 ? -19.586 1.578 13.745 1.00 11.41 10 VAL B N 1
ATOM 1314 C CA . VAL B 1 10 ? -20.684 1.975 12.908 1.00 11.46 10 VAL B CA 1
ATOM 1315 C C . VAL B 1 10 ? -22.012 1.864 13.643 1.00 13.05 10 VAL B C 1
ATOM 1316 O O . VAL B 1 10 ? -22.227 0.859 14.363 1.00 14.76 10 VAL B O 1
ATOM 1320 N N . ASP B 1 11 ? -22.880 2.870 13.511 1.00 12.86 11 ASP B N 1
ATOM 1321 C CA . ASP B 1 11 ? -24.229 2.870 14.095 1.00 14.36 11 ASP B CA 1
ATOM 1322 C C . ASP B 1 11 ? -25.253 2.935 12.992 1.00 13.87 11 ASP B C 1
ATOM 1323 O O . ASP B 1 11 ? -24.989 3.431 11.899 1.00 15.24 11 ASP B O 1
ATOM 1328 N N . ALA B 1 12 ? -26.460 2.495 13.269 1.00 14.74 12 ALA B N 1
ATOM 1329 C CA . ALA B 1 12 ? -27.605 2.713 12.443 1.00 14.55 12 ALA B CA 1
ATOM 1330 C C . ALA B 1 12 ? -28.651 3.441 13.221 1.00 15.65 12 ALA B C 1
ATOM 1331 O O . ALA B 1 12 ? -29.164 2.918 14.197 1.00 17.28 12 ALA B O 1
ATOM 1333 N N . ASN B 1 13 ? -28.988 4.661 12.830 1.00 17.61 13 ASN B N 1
ATOM 1334 C CA . ASN B 1 13 ? -29.946 5.467 13.621 1.00 20.40 13 ASN B CA 1
ATOM 1335 C C . ASN B 1 13 ? -29.656 5.407 15.156 1.00 19.44 13 ASN B C 1
ATOM 1336 O O . ASN B 1 13 ? -30.514 5.232 16.031 1.00 20.47 13 ASN B O 1
ATOM 1341 N N . GLY B 1 14 ? -28.391 5.609 15.455 1.00 15.68 14 GLY B N 1
ATOM 1342 C CA . GLY B 1 14 ? -27.906 5.690 16.841 1.00 18.22 14 GLY B CA 1
ATOM 1343 C C . GLY B 1 14 ? -27.725 4.396 17.586 1.00 17.21 14 GLY B C 1
ATOM 1344 O O . GLY B 1 14 ? -27.381 4.411 18.710 1.00 20.19 14 GLY B O 1
ATOM 1345 N N . LYS B 1 15 ? -27.926 3.263 16.931 1.00 17.84 15 LYS B N 1
ATOM 1346 C CA . LYS B 1 15 ? -27.827 1.953 17.541 1.00 21.19 15 LYS B CA 1
ATOM 1347 C C . LYS B 1 15 ? -26.517 1.309 17.042 1.00 16.29 15 LYS B C 1
ATOM 1348 O O . LYS B 1 15 ? -26.319 1.180 15.824 1.00 17.14 15 LYS B O 1
ATOM 1354 N N . PRO B 1 16 ? -25.566 0.937 17.949 1.00 17.71 16 PRO B N 1
ATOM 1355 C CA . PRO B 1 16 ? -24.285 0.345 17.492 1.00 17.14 16 PRO B CA 1
ATOM 1356 C C . PRO B 1 16 ? -24.491 -0.930 16.774 1.00 18.24 16 PRO B C 1
ATOM 1357 O O . PRO B 1 16 ? -25.265 -1.803 17.178 1.00 21.22 16 PRO B O 1
ATOM 1361 N N . LEU B 1 17 ? -23.804 -1.037 15.645 1.00 16.35 17 LEU B N 1
ATOM 1362 C CA . LEU B 1 17 ? -23.750 -2.279 14.890 1.00 14.31 17 LEU B CA 1
ATOM 1363 C C . LEU B 1 17 ? -22.519 -3.084 15.262 1.00 15.81 17 LEU B C 1
ATOM 1364 O O . LEU B 1 17 ? -22.460 -4.297 14.978 1.00 18.16 17 LEU B O 1
ATOM 1369 N N . GLY B 1 18 ? -21.479 -2.398 15.719 1.00 15.37 18 GLY B N 1
ATOM 1370 C CA . GLY B 1 18 ? -20.233 -3.045 15.976 1.00 15.91 18 GLY B CA 1
ATOM 1371 C C . GLY B 1 18 ? -19.040 -2.383 15.277 1.00 12.88 18 GLY B C 1
ATOM 1372 O O . GLY B 1 18 ? -19.164 -1.308 14.699 1.00 14.48 18 GLY B O 1
ATOM 1373 N N . ARG B 1 19 ? -17.900 -3.070 15.300 1.00 13.21 19 ARG B N 1
ATOM 1374 C CA . ARG B 1 19 ? -16.631 -2.540 14.784 1.00 12.44 19 ARG B CA 1
ATOM 1375 C C . ARG B 1 19 ? -16.219 -3.353 13.584 1.00 12.08 19 ARG B C 1
ATOM 1376 O O . ARG B 1 19 ? -16.230 -4.600 13.563 1.00 14.34 19 ARG B O 1
ATOM 1384 N N . VAL B 1 20 ? -15.794 -2.639 12.531 1.00 10.96 20 VAL B N 1
ATOM 1385 C CA . VAL B 1 20 ? -15.112 -3.249 11.374 1.00 10.14 20 VAL B CA 1
ATOM 1386 C C . VAL B 1 20 ? -13.611 -2.944 11.511 1.00 9.91 20 VAL B C 1
ATOM 1387 O O . VAL B 1 20 ? -13.202 -1.814 11.627 1.00 11.78 20 VAL B O 1
ATOM 1391 N N . VAL B 1 21 ? -12.773 -4.011 11.515 1.00 10.56 21 VAL B N 1
ATOM 1392 C CA . VAL B 1 21 ? -11.323 -3.861 11.616 1.00 9.59 21 VAL B CA 1
ATOM 1393 C C . VAL B 1 21 ? -10.700 -4.205 10.265 1.00 9.62 21 VAL B C 1
ATOM 1394 O O . VAL B 1 21 ? -10.941 -5.295 9.716 1.00 10.09 21 VAL B O 1
ATOM 1398 N N . LEU B 1 22 ? -9.937 -3.252 9.730 1.00 8.76 22 LEU B N 1
ATOM 1399 C CA . LEU B 1 22 ? -9.415 -3.335 8.365 1.00 8.75 22 LEU B CA 1
ATOM 1400 C C . LEU B 1 22 ? -7.899 -3.268 8.414 1.00 8.72 22 LEU B C 1
ATOM 1401 O O . LEU B 1 22 ? -7.306 -2.410 9.052 1.00 10.01 22 LEU B O 1
ATOM 1406 N N . GLU B 1 23 ? -7.250 -4.209 7.700 1.00 8.48 23 GLU B N 1
ATOM 1407 C CA . GLU B 1 23 ? -5.823 -4.129 7.478 1.00 8.29 23 GLU B CA 1
ATOM 1408 C C . GLU B 1 23 ? -5.578 -3.395 6.164 1.00 8.50 23 GLU B C 1
ATOM 1409 O O . GLU B 1 23 ? -6.217 -3.732 5.151 1.00 10.50 23 GLU B O 1
ATOM 1415 N N . LEU B 1 24 ? -4.669 -2.433 6.176 1.00 8.59 24 LEU B N 1
ATOM 1416 C CA . LEU B 1 24 ? -4.319 -1.668 5.003 1.00 8.48 24 LEU B CA 1
ATOM 1417 C C . LEU B 1 24 ? -3.019 -2.219 4.444 1.00 9.22 24 LEU B C 1
ATOM 1418 O O . LEU B 1 24 ? -2.008 -2.317 5.167 1.00 10.50 24 LEU B O 1
ATOM 1423 N N . LYS B 1 25 ? -2.996 -2.535 3.148 1.00 8.77 25 LYS B N 1
ATOM 1424 C CA . LYS B 1 25 ? -1.872 -3.187 2.507 1.00 9.29 25 LYS B CA 1
ATOM 1425 C C . LYS B 1 25 ? -0.812 -2.187 2.039 1.00 9.63 25 LYS B C 1
ATOM 1426 O O . LYS B 1 25 ? -0.574 -1.975 0.829 1.00 10.05 25 LYS B O 1
ATOM 1432 N N . ALA B 1 26 ? -0.253 -1.498 3.046 1.00 9.47 26 ALA B N 1
ATOM 1433 C CA . ALA B 1 26 ? 0.750 -0.485 2.801 1.00 10.06 26 ALA B CA 1
ATOM 1434 C C . ALA B 1 26 ? 2.059 -1.043 2.204 1.00 11.19 26 ALA B C 1
ATOM 1435 O O . ALA B 1 26 ? 2.793 -0.262 1.597 1.00 13.23 26 ALA B O 1
ATOM 1437 N N A ASP B 1 27 ? 2.234 -2.366 2.276 0.60 10.58 27 ASP B N 1
ATOM 1438 N N B ASP B 1 27 ? 2.253 -2.368 2.343 0.40 10.37 27 ASP B N 1
ATOM 1439 C CA A ASP B 1 27 ? 3.378 -2.958 1.627 0.60 14.08 27 ASP B CA 1
ATOM 1440 C CA B ASP B 1 27 ? 3.318 -3.102 1.659 0.40 13.81 27 ASP B CA 1
ATOM 1441 C C A ASP B 1 27 ? 3.151 -3.217 0.141 0.60 12.63 27 ASP B C 1
ATOM 1442 C C B ASP B 1 27 ? 3.190 -3.094 0.133 0.40 12.57 27 ASP B C 1
ATOM 1443 O O A ASP B 1 27 ? 4.023 -3.774 -0.484 0.60 12.81 27 ASP B O 1
ATOM 1444 O O B ASP B 1 27 ? 4.175 -3.394 -0.541 0.40 13.80 27 ASP B O 1
ATOM 1453 N N . VAL B 1 28 ? 1.980 -2.843 -0.385 1.00 11.19 28 VAL B N 1
ATOM 1454 C CA . VAL B 1 28 ? 1.704 -2.861 -1.815 1.00 10.67 28 VAL B CA 1
ATOM 1455 C C . VAL B 1 28 ? 1.338 -1.483 -2.346 1.00 10.31 28 VA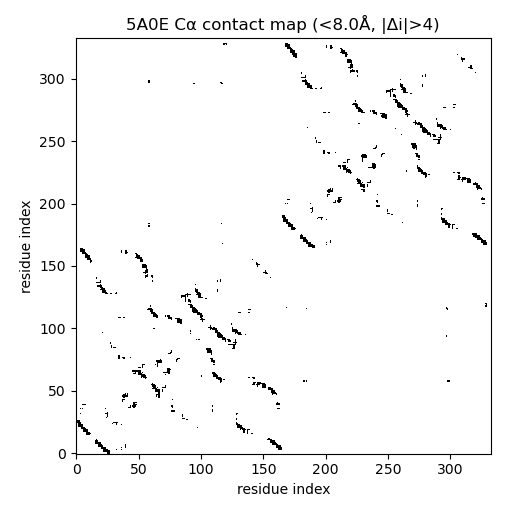L B C 1
ATOM 1456 O O . VAL B 1 28 ? 1.828 -1.045 -3.395 1.00 10.56 28 VAL B O 1
ATOM 1460 N N . VAL B 1 29 ? 0.452 -0.784 -1.598 1.00 8.96 29 VAL B N 1
ATOM 1461 C CA . VAL B 1 29 ? -0.070 0.545 -1.993 1.00 8.30 29 VAL B CA 1
ATOM 1462 C C . VAL B 1 29 ? 0.101 1.512 -0.787 1.00 8.68 29 VAL B C 1
ATOM 1463 O O . VAL B 1 29 ? -0.849 1.934 -0.155 1.00 8.60 29 VAL B O 1
ATOM 1467 N N . PRO B 1 30 ? 1.379 1.857 -0.501 1.00 9.29 30 PRO B N 1
ATOM 1468 C CA . PRO B 1 30 ? 1.624 2.680 0.678 1.00 9.61 30 PRO B CA 1
ATOM 1469 C C . PRO B 1 30 ? 0.923 4.047 0.564 1.00 9.04 30 PRO B C 1
ATOM 1470 O O . PRO B 1 30 ? 0.453 4.562 1.614 1.00 9.54 30 PRO B O 1
ATOM 1474 N N . LYS B 1 31 ? 0.894 4.705 -0.589 1.00 8.67 31 LYS B N 1
ATOM 1475 C CA . LYS B 1 31 ? 0.289 6.036 -0.621 1.00 9.22 31 LYS B CA 1
ATOM 1476 C C . LYS B 1 31 ? -1.198 5.987 -0.385 1.00 8.69 31 LYS B C 1
ATOM 1477 O O . LYS B 1 31 ? -1.776 6.866 0.285 1.00 9.30 31 LYS B O 1
ATOM 1483 N N . THR B 1 32 ? -1.831 4.990 -0.984 1.00 8.03 32 THR B N 1
ATOM 1484 C CA . THR B 1 32 ? -3.286 4.790 -0.846 1.00 7.33 32 THR B CA 1
ATOM 1485 C C . THR B 1 32 ? -3.623 4.405 0.595 1.00 7.96 32 THR B C 1
ATOM 1486 O O . THR B 1 32 ? -4.611 4.896 1.162 1.00 7.80 32 THR B O 1
ATOM 1490 N N . ALA B 1 33 ? -2.865 3.482 1.165 1.00 7.81 33 ALA B N 1
ATOM 1491 C CA . ALA B 1 33 ? -3.059 3.115 2.552 1.00 8.23 33 ALA B CA 1
ATOM 1492 C C . ALA B 1 33 ? -2.913 4.316 3.468 1.00 8.42 33 ALA B C 1
ATOM 1493 O O . ALA B 1 33 ? -3.675 4.482 4.427 1.00 8.81 33 ALA B O 1
ATOM 1495 N N . GLU B 1 34 ? -1.897 5.181 3.212 1.00 8.80 34 GLU B N 1
ATOM 1496 C CA . GLU B 1 34 ? -1.627 6.320 4.084 1.00 9.02 34 GLU B CA 1
ATOM 1497 C C . GLU B 1 34 ? -2.809 7.276 4.069 1.00 8.24 34 GLU B C 1
ATOM 1498 O O . GLU B 1 34 ? -3.163 7.820 5.112 1.00 9.24 34 GLU B O 1
ATOM 1504 N N . ASN B 1 35 ? -3.364 7.535 2.879 1.00 8.02 35 ASN B N 1
ATOM 1505 C CA . ASN B 1 35 ? -4.539 8.379 2.804 1.00 8.02 35 ASN B CA 1
ATOM 1506 C C . ASN B 1 35 ? -5.637 7.847 3.693 1.00 8.13 35 ASN B C 1
ATOM 1507 O O . ASN B 1 35 ? -6.196 8.590 4.509 1.00 8.13 35 ASN B O 1
ATOM 1512 N N . PHE B 1 36 ? -5.971 6.583 3.549 1.00 7.39 36 PHE B N 1
ATOM 1513 C CA . PHE B 1 36 ? -7.087 6.031 4.341 1.00 7.01 36 PHE B CA 1
ATOM 1514 C C . PHE B 1 36 ? -6.798 6.071 5.847 1.00 7.03 36 PHE B C 1
ATOM 1515 O O . PHE B 1 36 ? -7.665 6.457 6.622 1.00 8.28 36 PHE B O 1
ATOM 1523 N N . ARG B 1 37 ? -5.556 5.738 6.184 1.00 7.22 37 ARG B N 1
ATOM 1524 C CA . ARG B 1 37 ? -5.172 5.740 7.606 1.00 8.66 37 ARG B CA 1
ATOM 1525 C C . ARG B 1 37 ? -5.357 7.119 8.195 1.00 7.93 37 ARG B C 1
ATOM 1526 O O . ARG B 1 37 ? -5.945 7.294 9.268 1.00 9.23 37 ARG B O 1
ATOM 1534 N N . ALA B 1 38 ? -4.835 8.138 7.486 1.00 8.23 38 ALA B N 1
ATOM 1535 C CA . ALA B 1 38 ? -4.946 9.507 7.962 1.00 8.63 38 ALA B CA 1
ATOM 1536 C C . ALA B 1 38 ? -6.361 10.013 8.017 1.00 8.24 38 ALA B C 1
ATOM 1537 O O . ALA B 1 38 ? -6.674 10.823 8.898 1.00 8.76 38 ALA B O 1
ATOM 1539 N N . LEU B 1 39 ? -7.209 9.572 7.105 1.00 7.77 39 LEU B N 1
ATOM 1540 C CA . LEU B 1 39 ? -8.602 9.981 7.149 1.00 7.48 39 LEU B CA 1
ATOM 1541 C C . LEU B 1 39 ? -9.335 9.309 8.311 1.00 8.09 39 LEU B C 1
ATOM 1542 O O . LEU B 1 39 ? -10.318 9.864 8.877 1.00 9.56 39 LEU B O 1
ATOM 1547 N N . CYS B 1 40 ? -8.882 8.108 8.742 1.00 8.13 40 CYS B N 1
ATOM 1548 C CA . CYS B 1 40 ? -9.399 7.474 9.931 1.00 8.82 40 CYS B CA 1
ATOM 1549 C C . CYS B 1 40 ? -8.954 8.192 11.211 1.00 9.25 40 CYS B C 1
ATOM 1550 O O . CYS B 1 40 ? -9.711 8.282 12.140 1.00 10.35 40 CYS B O 1
ATOM 1553 N N . THR B 1 41 ? -7.684 8.654 11.253 1.00 9.36 41 THR B N 1
ATOM 1554 C CA . THR B 1 41 ? -7.228 9.320 12.484 1.00 9.93 41 THR B CA 1
ATOM 1555 C C . THR B 1 41 ? -7.679 10.772 12.551 1.00 10.64 41 THR B C 1
ATOM 1556 O O . THR B 1 41 ? -7.629 11.348 13.624 1.00 13.39 41 THR B O 1
ATOM 1560 N N . GLY B 1 42 ? -8.025 11.387 11.413 1.00 8.48 42 GLY B N 1
ATOM 1561 C CA . GLY B 1 42 ? -8.311 12.783 11.392 1.00 10.02 42 GLY B CA 1
ATOM 1562 C C . GLY B 1 42 ? -7.116 13.692 11.558 1.00 10.35 42 GLY B C 1
ATOM 1563 O O . GLY B 1 42 ? -7.301 14.887 11.788 1.00 11.72 42 GLY B O 1
ATOM 1564 N N . GLU B 1 43 ? -5.910 13.140 11.353 1.00 10.16 43 GLU B N 1
ATOM 1565 C CA . GLU B 1 43 ? -4.705 13.938 11.690 1.00 11.93 43 GLU B CA 1
ATOM 1566 C C . GLU B 1 43 ? -4.427 15.120 10.792 1.00 11.25 43 GLU B C 1
ATOM 1567 O O . GLU B 1 43 ? -3.689 15.996 11.209 1.00 13.55 43 GLU B O 1
ATOM 1573 N N . LYS B 1 44 ? -5.058 15.187 9.618 1.00 10.81 44 LYS B N 1
ATOM 1574 C CA . LYS B 1 44 ? -4.935 16.391 8.779 1.00 11.28 44 LYS B CA 1
ATOM 1575 C C . LYS B 1 44 ? -5.953 17.457 9.034 1.00 12.85 44 LYS B C 1
ATOM 1576 O O . LYS B 1 44 ? -5.917 18.479 8.365 1.00 14.24 44 LYS B O 1
ATOM 1582 N N . GLY B 1 45 ? -6.878 17.189 9.952 1.00 11.51 45 GLY B N 1
ATOM 1583 C CA . GLY B 1 45 ? -7.934 18.110 10.315 1.00 13.41 45 GLY B CA 1
ATOM 1584 C C . GLY B 1 45 ? -9.287 17.832 9.688 1.00 13.14 45 GLY B C 1
ATOM 1585 O O . GLY B 1 45 ? -10.252 18.621 9.821 1.00 17.13 45 GLY B O 1
ATOM 1586 N N . PHE B 1 46 ? -9.410 16.663 9.082 1.00 10.96 46 PHE B N 1
ATOM 1587 C CA . PHE B 1 46 ? -10.660 16.224 8.434 1.00 10.72 46 PHE B CA 1
ATOM 1588 C C . PHE B 1 46 ? -10.566 14.707 8.286 1.00 10.15 46 PHE B C 1
ATOM 1589 O O . PHE B 1 46 ? -9.497 14.129 8.377 1.00 10.68 46 PHE B O 1
ATOM 1597 N N . GLY B 1 47 ? -11.723 14.072 8.051 1.00 10.40 47 GLY B N 1
ATOM 1598 C CA . GLY B 1 47 ? -11.733 12.648 7.877 1.00 10.46 47 GLY B CA 1
ATOM 1599 C C . GLY B 1 47 ? -13.075 12.065 8.052 1.00 9.95 47 GLY B C 1
ATOM 1600 O O . GLY B 1 47 ? -14.104 12.736 7.974 1.00 10.71 47 GLY B O 1
ATOM 1601 N N . TYR B 1 48 ? -13.072 10.721 8.219 1.00 8.99 48 TYR B N 1
ATOM 1602 C CA . TYR B 1 48 ? -14.296 9.969 8.120 1.00 9.42 48 TYR B CA 1
ATOM 1603 C C . TYR B 1 48 ? -15.199 10.071 9.324 1.00 9.88 48 TYR B C 1
ATOM 1604 O O . TYR B 1 48 ? -16.393 9.763 9.182 1.00 11.02 48 TYR B O 1
ATOM 1613 N N . LYS B 1 49 ? -14.713 10.458 10.507 1.00 10.15 49 LYS B N 1
ATOM 1614 C CA . LYS B 1 49 ? -15.558 10.399 11.685 1.00 12.15 49 LYS B CA 1
ATOM 1615 C C . LYS B 1 49 ? -16.833 11.259 11.514 1.00 12.53 49 LYS B C 1
ATOM 1616 O O . LYS B 1 49 ? -16.752 12.410 11.144 1.00 14.35 49 LYS B O 1
ATOM 1622 N N . GLY B 1 50 ? -18.016 10.621 11.739 1.00 12.85 50 GLY B N 1
ATOM 1623 C CA . GLY B 1 50 ? -19.307 11.234 11.632 1.00 15.24 50 GLY B CA 1
ATOM 1624 C C . GLY B 1 50 ? -19.971 11.210 10.288 1.00 15.32 50 GLY B C 1
ATOM 1625 O O . GLY B 1 50 ? -21.129 11.618 10.089 1.00 20.38 50 GLY B O 1
ATOM 1626 N N . SER B 1 51 ? -19.230 10.666 9.304 1.00 12.50 51 SER B N 1
ATOM 1627 C CA . SER B 1 51 ? -19.746 10.503 7.920 1.00 13.49 51 SER B CA 1
ATOM 1628 C C . SER B 1 51 ? -20.462 9.167 7.756 1.00 11.45 51 SER B C 1
ATOM 1629 O O . SER B 1 51 ? -20.487 8.369 8.684 1.00 12.83 51 SER B O 1
ATOM 1632 N N . THR B 1 52 ? -21.119 8.912 6.613 1.00 11.43 52 THR B N 1
ATOM 1633 C CA . THR B 1 52 ? -22.043 7.837 6.442 1.00 10.88 52 THR B CA 1
ATOM 1634 C C . THR B 1 52 ? -21.617 6.802 5.396 1.00 11.44 52 THR B C 1
ATOM 1635 O O . THR B 1 52 ? -20.793 7.087 4.499 1.00 10.91 52 THR B O 1
ATOM 1639 N N . PHE B 1 53 ? -22.241 5.637 5.464 1.00 10.66 53 PHE B N 1
ATOM 1640 C CA . PHE B 1 53 ? -22.287 4.720 4.317 1.00 10.53 53 PHE B CA 1
ATOM 1641 C C . PHE B 1 53 ? -23.485 5.167 3.502 1.00 10.94 53 PHE B C 1
ATOM 1642 O O . PHE B 1 53 ? -24.645 4.922 3.919 1.00 14.0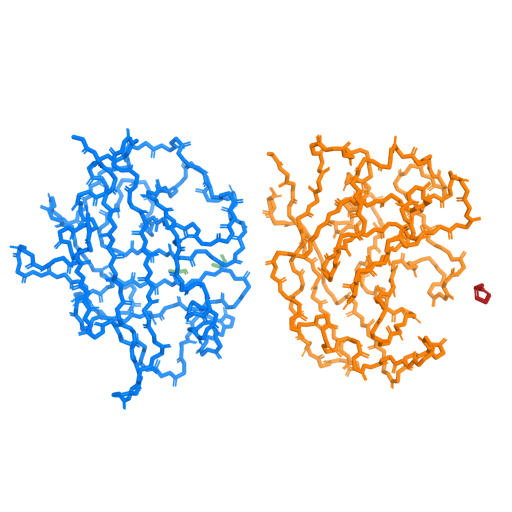7 53 PHE B O 1
ATOM 1650 N N . HIS B 1 54 ? -23.250 5.865 2.407 1.00 9.81 54 HIS B N 1
ATOM 1651 C CA . HIS B 1 54 ? -24.322 6.511 1.648 1.00 10.26 54 HIS B CA 1
ATOM 1652 C C . HIS B 1 54 ? -24.903 5.619 0.575 1.00 10.26 54 HIS B C 1
ATOM 1653 O O . HIS B 1 54 ? -25.980 5.942 0.066 1.00 12.06 54 HIS B O 1
ATOM 1660 N N . ARG B 1 55 ? -24.200 4.576 0.169 1.00 8.98 55 ARG B N 1
ATOM 1661 C CA . ARG B 1 55 ? -24.638 3.712 -0.956 1.00 8.53 55 ARG B CA 1
ATOM 1662 C C . ARG B 1 55 ? -24.286 2.281 -0.616 1.00 8.32 55 ARG B C 1
ATOM 1663 O O . ARG B 1 55 ? -23.111 1.951 -0.512 1.00 9.60 55 ARG B O 1
ATOM 1671 N N . VAL B 1 56 ? -25.330 1.474 -0.388 1.00 8.94 56 VAL B N 1
ATOM 1672 C CA . VAL B 1 56 ? -25.149 0.111 0.125 1.00 9.73 56 VAL B CA 1
ATOM 1673 C C . VAL B 1 56 ? -26.029 -0.800 -0.725 1.00 9.41 56 VAL B C 1
ATOM 1674 O O . VAL B 1 56 ? -27.245 -0.600 -0.761 1.00 10.99 56 VAL B O 1
ATOM 1678 N N . ILE B 1 57 ? -25.419 -1.744 -1.379 1.00 9.06 57 ILE B N 1
ATOM 1679 C CA . ILE B 1 57 ? -26.077 -2.649 -2.326 1.00 9.67 57 ILE B CA 1
ATOM 1680 C C . ILE B 1 57 ? -25.860 -4.101 -1.886 1.00 9.94 57 ILE B C 1
ATOM 1681 O O . ILE B 1 57 ? -24.727 -4.585 -1.968 1.00 10.53 57 ILE B O 1
ATOM 1686 N N . PRO B 1 58 ? -26.915 -4.770 -1.403 1.00 11.13 58 PRO B N 1
ATOM 1687 C CA . PRO B 1 58 ? -26.733 -6.143 -0.953 1.00 12.25 58 PRO B CA 1
ATOM 1688 C C . PRO B 1 58 ? -26.203 -7.042 -2.045 1.00 11.61 58 PRO B C 1
ATOM 1689 O O . PRO B 1 58 ? -26.504 -6.887 -3.211 1.00 13.52 58 PRO B O 1
ATOM 1693 N N . SER B 1 59 ? -25.318 -7.935 -1.637 1.00 12.76 59 SER B N 1
ATOM 1694 C CA . SER B 1 59 ? -24.660 -8.890 -2.473 1.00 14.97 59 SER B CA 1
ATOM 1695 C C . SER B 1 59 ? -23.667 -8.211 -3.447 1.00 12.71 59 SER B C 1
ATOM 1696 O O . SER B 1 59 ? -23.291 -8.817 -4.434 1.00 17.51 59 SER B O 1
ATOM 1699 N N . PHE B 1 60 ? -23.306 -6.958 -3.151 1.00 9.75 60 PHE B N 1
ATOM 1700 C CA . PHE B 1 60 ? -22.319 -6.261 -3.942 1.00 9.12 60 PHE B CA 1
ATOM 1701 C C . PHE B 1 60 ? -21.265 -5.593 -3.044 1.00 8.18 60 PHE B C 1
ATOM 1702 O O . PHE B 1 60 ? -20.177 -6.125 -2.889 1.00 9.49 60 PHE B O 1
ATOM 1710 N N . MET B 1 61 ? -21.611 -4.461 -2.443 1.00 8.31 61 MET B N 1
ATOM 1711 C CA . MET B 1 61 ? -20.651 -3.726 -1.639 1.00 8.07 61 MET B CA 1
ATOM 1712 C C . MET B 1 61 ? -21.351 -2.666 -0.823 1.00 8.47 61 MET B C 1
ATOM 1713 O O . MET B 1 61 ? -22.518 -2.336 -1.038 1.00 8.35 61 MET B O 1
ATOM 1718 N N . CYS B 1 62 ? -20.602 -2.147 0.166 1.00 7.77 62 CYS B N 1
ATOM 1719 C CA . CYS B 1 62 ? -20.987 -1.013 0.991 1.00 7.64 62 CYS B CA 1
ATOM 1720 C C . CYS B 1 62 ? -20.016 0.114 0.739 1.00 7.06 62 CYS B C 1
ATOM 1721 O O . CYS B 1 62 ? -18.826 -0.050 0.932 1.00 7.96 62 CYS B O 1
ATOM 1724 N N . GLN B 1 63 ? -20.554 1.289 0.342 1.00 7.40 63 GLN B N 1
ATOM 1725 C CA . GLN B 1 63 ? -19.744 2.445 -0.059 1.00 7.28 63 GLN B CA 1
ATOM 1726 C C . GLN B 1 63 ? -19.917 3.571 0.959 1.00 7.30 63 GLN B C 1
ATOM 1727 O O . GLN B 1 63 ? -21.031 3.871 1.398 1.00 8.19 63 GLN B O 1
ATOM 1733 N N . ALA B 1 64 ? -18.799 4.242 1.245 1.00 6.98 64 ALA B N 1
ATOM 1734 C CA . ALA B 1 64 ? -18.770 5.300 2.265 1.00 7.70 64 ALA B CA 1
ATOM 1735 C C . ALA B 1 64 ? -17.651 6.258 1.884 1.00 7.99 64 ALA B C 1
ATOM 1736 O O . ALA B 1 64 ? -16.997 6.180 0.863 1.00 8.55 64 ALA B O 1
ATOM 1738 N N . GLY B 1 65 ? -17.482 7.240 2.769 1.00 9.54 65 GLY B N 1
ATOM 1739 C CA . GLY B 1 65 ? -16.314 8.111 2.723 1.00 10.46 65 GLY B CA 1
ATOM 1740 C C . GLY B 1 65 ? -16.498 9.510 2.174 1.00 9.12 65 GLY B C 1
ATOM 1741 O O . GLY B 1 65 ? -15.521 10.237 2.098 1.00 10.02 65 GLY B O 1
ATOM 1742 N N . ASP B 1 66 ? -17.745 9.875 1.827 1.00 8.58 66 ASP B N 1
ATOM 1743 C CA . ASP B 1 66 ? -17.964 11.256 1.347 1.00 8.76 66 ASP B CA 1
ATOM 1744 C C . ASP B 1 66 ? -18.227 12.194 2.531 1.00 8.92 66 ASP B C 1
ATOM 1745 O O . ASP B 1 66 ? -19.376 12.487 2.870 1.00 10.64 66 ASP B O 1
ATOM 1750 N N . PHE B 1 67 ? -17.130 12.609 3.173 1.00 9.05 67 PHE B N 1
ATOM 1751 C CA . PHE B 1 67 ? -17.256 13.428 4.342 1.00 10.41 67 PHE B CA 1
ATOM 1752 C C . PHE B 1 67 ? -17.379 14.891 4.010 1.00 10.92 67 PHE B C 1
ATOM 1753 O O . PHE B 1 67 ? -17.558 15.697 4.958 1.00 13.60 67 PHE B O 1
ATOM 1761 N N . THR B 1 68 ? -17.241 15.308 2.772 1.00 10.29 68 THR B N 1
ATOM 1762 C CA . THR B 1 68 ? -17.376 16.714 2.376 1.00 11.80 68 THR B CA 1
ATOM 1763 C C . THR B 1 68 ? -18.776 17.034 1.910 1.00 11.40 68 THR B C 1
ATOM 1764 O O . THR B 1 68 ? -19.291 18.119 2.232 1.00 14.43 68 THR B O 1
ATOM 1768 N N . ASN B 1 69 ? -19.373 16.141 1.100 1.00 11.28 69 ASN B N 1
ATOM 1769 C CA . ASN B 1 69 ? -20.658 16.423 0.476 1.00 11.05 69 ASN B CA 1
ATOM 1770 C C . ASN B 1 69 ? -21.761 15.521 0.931 1.00 10.71 69 ASN B C 1
ATOM 1771 O O . ASN B 1 69 ? -22.910 15.813 0.736 1.00 12.27 69 ASN B O 1
ATOM 1776 N N . HIS B 1 70 ? -21.395 14.379 1.548 1.00 10.97 70 HIS B N 1
ATOM 1777 C CA . HIS B 1 70 ? -22.348 13.465 2.176 1.00 12.15 70 HIS B CA 1
ATOM 1778 C C . HIS B 1 70 ? -23.366 12.925 1.199 1.00 13.47 70 HIS B C 1
ATOM 1779 O O . HIS B 1 70 ? -24.469 12.562 1.629 1.00 19.07 70 HIS B O 1
ATOM 1786 N N . ASN B 1 71 ? -23.011 12.812 -0.080 1.00 12.46 71 ASN B N 1
ATOM 1787 C CA . ASN B 1 71 ? -23.981 12.380 -1.079 1.00 13.86 71 AS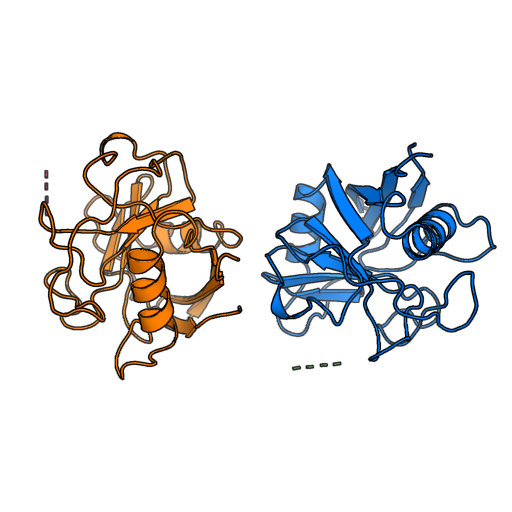N B CA 1
ATOM 1788 C C . ASN B 1 71 ? -23.406 11.594 -2.242 1.00 14.83 71 ASN B C 1
ATOM 1789 O O . ASN B 1 71 ? -24.167 11.239 -3.172 1.00 18.30 71 ASN B O 1
ATOM 1794 N N . GLY B 1 72 ? -22.156 11.224 -2.224 1.00 12.50 72 GLY B N 1
ATOM 1795 C CA . GLY B 1 72 ? -21.483 10.572 -3.351 1.00 13.31 72 GLY B CA 1
ATOM 1796 C C . GLY B 1 72 ? -20.812 11.399 -4.330 1.00 12.55 72 GLY B C 1
ATOM 1797 O O . GLY B 1 72 ? -20.001 10.886 -5.113 1.00 14.29 72 GLY B O 1
ATOM 1798 N N . THR B 1 73 ? -21.035 12.713 -4.274 1.00 10.93 73 THR B N 1
ATOM 1799 C CA . THR B 1 73 ? -20.338 13.609 -5.191 1.00 12.06 73 THR B CA 1
ATOM 1800 C C . THR B 1 73 ? -18.999 14.092 -4.724 1.00 11.82 73 THR B C 1
ATOM 1801 O O . THR B 1 73 ? -18.258 14.692 -5.487 1.00 16.73 73 THR B O 1
ATOM 1805 N N . GLY B 1 74 ? -18.699 13.934 -3.425 1.00 11.27 74 GLY B N 1
ATOM 1806 C CA . GLY B 1 74 ? -17.540 14.540 -2.833 1.00 12.15 74 GLY B CA 1
ATOM 1807 C C . GLY B 1 74 ? -16.447 13.617 -2.424 1.00 15.42 74 GLY B C 1
ATOM 1808 O O . GLY B 1 74 ? -16.275 12.497 -2.847 1.00 14.26 74 GLY B O 1
ATOM 1809 N N . GLY B 1 75 ? -15.850 14.051 -1.306 1.00 19.78 75 GLY B N 1
ATOM 1810 C CA . GLY B 1 75 ? -14.688 13.497 -0.701 1.00 22.31 75 GLY B CA 1
ATOM 1811 C C . GLY B 1 75 ? -13.370 14.194 -1.241 1.00 19.74 75 GLY B C 1
ATOM 1812 O O . GLY B 1 75 ? -13.271 14.831 -2.318 1.00 29.75 75 GLY B O 1
ATOM 1813 N N . LYS B 1 76 ? -12.372 14.026 -0.453 1.00 14.26 76 LYS B N 1
ATOM 1814 C CA . LYS B 1 76 ? -11.122 14.646 -0.628 1.00 12.43 76 LYS B CA 1
ATOM 1815 C C . LYS B 1 76 ? -10.106 13.780 0.043 1.00 10.05 76 LYS B C 1
ATOM 1816 O O . LYS B 1 76 ? -10.311 13.193 1.104 1.00 11.71 76 LYS B O 1
ATOM 1822 N N . SER B 1 77 ? -8.936 13.716 -0.590 1.00 10.34 77 SER B N 1
ATOM 1823 C CA . SER B 1 77 ? -7.836 12.967 -0.023 1.00 9.59 77 SER B CA 1
ATOM 1824 C C . SER B 1 77 ? -6.924 13.884 0.782 1.00 8.99 77 SER B C 1
ATOM 1825 O O . SER B 1 77 ? -6.987 15.110 0.697 1.00 10.37 77 SER B O 1
ATOM 1828 N N . ILE B 1 78 ? -5.935 13.280 1.443 1.00 8.81 78 ILE B N 1
ATOM 1829 C CA . ILE B 1 78 ? -4.905 14.064 2.096 1.00 9.81 78 ILE B CA 1
ATOM 1830 C C . ILE B 1 78 ? -3.941 14.732 1.104 1.00 10.20 78 ILE B C 1
ATOM 1831 O O . ILE B 1 78 ? -3.170 15.573 1.517 1.00 13.15 78 ILE B O 1
ATOM 1836 N N . TYR B 1 79 ? -4.020 14.329 -0.150 1.00 9.06 79 TYR B N 1
ATOM 1837 C CA . TYR B 1 79 ? -3.181 14.829 -1.230 1.00 9.68 79 TYR B CA 1
ATOM 1838 C C . TYR B 1 79 ? -3.890 15.833 -2.103 1.00 10.96 79 TYR B C 1
ATOM 1839 O O . TYR B 1 79 ? -3.332 16.280 -3.110 1.00 13.80 79 TYR B O 1
ATOM 1848 N N . GLY B 1 80 ? -5.101 16.223 -1.759 1.00 10.33 80 GLY B N 1
ATOM 1849 C CA . GLY B 1 80 ? -5.928 17.151 -2.545 1.00 12.59 80 GLY B CA 1
ATOM 1850 C C . GLY B 1 80 ? -7.195 16.461 -2.994 1.00 11.82 80 GLY B C 1
ATOM 1851 O O . GLY B 1 80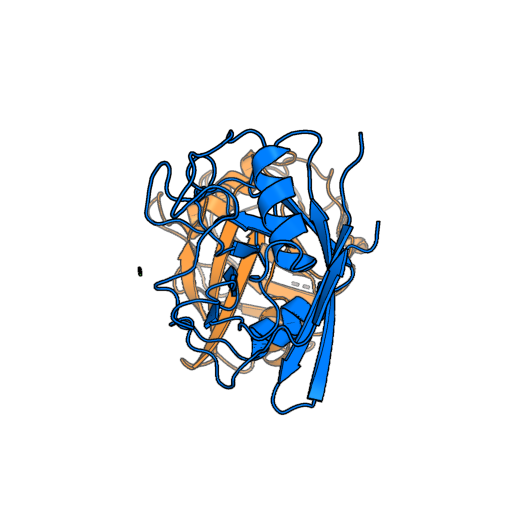 ? -7.576 15.370 -2.532 1.00 12.77 80 GLY B O 1
ATOM 1852 N N . SER B 1 81 ? -7.891 17.091 -3.899 1.00 11.91 81 SER B N 1
ATOM 1853 C CA . SER B 1 81 ? -9.192 16.585 -4.317 1.00 13.34 81 SER B CA 1
ATOM 1854 C C . SER B 1 81 ? -9.134 15.207 -4.940 1.00 12.83 81 SER B C 1
ATOM 1855 O O . SER B 1 81 ? -9.993 14.334 -4.741 1.00 17.72 81 SER B O 1
ATOM 1858 N N . ARG B 1 82 ? -8.071 14.959 -5.695 1.00 11.56 82 ARG B N 1
ATOM 1859 C CA . ARG B 1 82 ? -7.844 13.711 -6.422 1.00 12.04 82 ARG B CA 1
ATOM 1860 C C . ARG B 1 82 ? -6.382 13.330 -6.290 1.00 11.97 82 ARG B C 1
ATOM 1861 O O . ARG B 1 82 ? -5.513 14.190 -6.236 1.00 14.32 82 ARG B O 1
ATOM 1869 N N . PHE B 1 83 ? -6.106 12.003 -6.336 1.00 10.15 83 PHE B N 1
ATOM 1870 C CA . PHE B 1 83 ? -4.752 11.534 -6.467 1.00 10.29 83 PHE B CA 1
ATOM 1871 C C . PHE B 1 83 ? -4.703 10.302 -7.426 1.00 9.33 83 PHE B C 1
ATOM 1872 O O . PHE B 1 83 ? -5.722 9.638 -7.614 1.00 9.33 83 PHE B O 1
ATOM 1880 N N . PRO B 1 84 ? -3.530 10.010 -7.951 1.00 10.37 84 PRO B N 1
ATOM 1881 C CA . PRO B 1 84 ? -3.436 8.976 -8.966 1.00 10.34 84 PRO B CA 1
ATOM 1882 C C . PRO B 1 84 ? -3.718 7.595 -8.470 1.00 9.45 84 PRO B C 1
ATOM 1883 O O . PRO B 1 84 ? -3.497 7.257 -7.287 1.00 9.83 84 PRO B O 1
ATOM 1887 N N . ASP B 1 85 ? -4.112 6.747 -9.400 1.00 9.62 85 ASP B N 1
ATOM 1888 C CA . ASP B 1 85 ? -4.157 5.296 -9.138 1.00 9.10 85 ASP B CA 1
ATOM 1889 C C . ASP B 1 85 ? -2.729 4.794 -8.907 1.00 9.92 85 ASP B C 1
ATOM 1890 O O . ASP B 1 85 ? -1.874 4.856 -9.810 1.00 12.65 85 ASP B O 1
ATOM 1895 N N . GLU B 1 86 ? -2.443 4.246 -7.713 1.00 9.14 86 GLU B N 1
ATOM 1896 C CA . GLU B 1 86 ? -1.085 3.910 -7.359 1.00 9.48 86 GLU B CA 1
ATOM 1897 C C . GLU B 1 86 ? -0.610 2.682 -8.094 1.00 10.64 86 GLU B C 1
ATOM 1898 O O . GLU B 1 86 ? 0.486 2.699 -8.686 1.00 12.79 86 GLU B O 1
ATOM 1904 N N . ASN B 1 87 ? -1.397 1.616 -8.052 1.00 9.79 87 ASN B N 1
ATOM 1905 C CA . ASN B 1 87 ? -1.173 0.449 -8.877 1.00 10.56 87 ASN B CA 1
ATOM 1906 C C . ASN B 1 87 ? -2.472 -0.375 -8.785 1.00 10.43 87 ASN B C 1
ATOM 1907 O O . ASN B 1 87 ? -3.333 -0.069 -7.954 1.00 10.87 87 ASN B O 1
ATOM 1912 N N . PHE B 1 88 ? -2.535 -1.445 -9.597 1.00 10.19 88 PHE B N 1
ATOM 1913 C CA . PHE B 1 88 ? -3.670 -2.380 -9.553 1.00 10.12 88 PHE B CA 1
ATOM 1914 C C . PHE B 1 88 ? -3.199 -3.760 -9.209 1.00 11.23 88 PHE B C 1
ATOM 1915 O O . PHE B 1 88 ? -3.756 -4.771 -9.615 1.00 12.52 88 PHE B O 1
ATOM 1923 N N . THR B 1 89 ? -2.187 -3.854 -8.335 1.00 10.78 89 THR B N 1
ATOM 1924 C CA . THR B 1 89 ? -1.588 -5.131 -8.012 1.00 11.54 89 THR B CA 1
ATOM 1925 C C . THR B 1 89 ? -2.580 -6.066 -7.281 1.00 11.44 89 THR B C 1
ATOM 1926 O O . THR B 1 89 ? -2.647 -7.248 -7.597 1.00 12.67 89 THR B O 1
ATOM 1930 N N . LEU B 1 90 ? -3.253 -5.523 -6.272 1.00 9.92 90 LEU B N 1
ATOM 1931 C CA . LEU B 1 90 ? -4.210 -6.319 -5.537 1.00 9.50 90 LEU B CA 1
ATOM 1932 C C . LEU B 1 90 ? -5.552 -6.383 -6.303 1.00 9.69 90 LEU B C 1
ATOM 1933 O O . LEU B 1 90 ? -5.977 -5.407 -6.932 1.00 10.31 90 LEU B O 1
ATOM 1938 N N . LYS B 1 91 ? -6.167 -7.536 -6.217 1.00 10.01 91 LYS B N 1
ATOM 1939 C CA . LYS B 1 91 ? -7.411 -7.794 -6.960 1.00 9.64 91 LYS B CA 1
ATOM 1940 C C . LYS B 1 91 ? -8.600 -7.912 -6.049 1.00 9.19 91 LYS B C 1
ATOM 1941 O O . LYS B 1 91 ? -8.485 -8.121 -4.813 1.00 10.07 91 LYS B O 1
ATOM 1947 N N . HIS B 1 92 ? -9.785 -7.791 -6.628 1.00 8.66 92 HIS B N 1
ATOM 1948 C CA . HIS B 1 92 ? -11.040 -7.924 -5.915 1.00 8.52 92 HIS B CA 1
ATOM 1949 C C . HIS B 1 92 ? -11.386 -9.381 -5.843 1.00 10.89 92 HIS B C 1
ATOM 1950 O O . HIS B 1 92 ? -12.088 -9.955 -6.664 1.00 14.04 92 HIS B O 1
ATOM 1957 N N . VAL B 1 93 ? -10.800 -10.042 -4.837 1.00 9.71 93 VAL B N 1
ATOM 1958 C CA . VAL B 1 93 ? -10.806 -11.500 -4.785 1.00 10.63 93 VAL B CA 1
ATOM 1959 C C . VAL B 1 93 ? -12.025 -12.097 -4.116 1.00 12.38 93 VAL B C 1
ATOM 1960 O O . VAL B 1 93 ? -12.257 -13.320 -4.261 1.00 14.69 93 VAL B O 1
ATOM 1964 N N . GLY B 1 94 ? -12.765 -11.302 -3.346 1.00 10.89 94 GLY B N 1
ATOM 1965 C CA . GLY B 1 94 ? -13.850 -11.849 -2.570 1.00 11.30 94 GLY B CA 1
ATOM 1966 C C . GLY B 1 94 ? -14.443 -10.876 -1.586 1.00 10.76 94 GLY B C 1
ATOM 1967 O O . GLY B 1 94 ? -14.049 -9.710 -1.577 1.00 10.57 94 GLY B O 1
ATOM 1968 N N . PRO B 1 95 ? -15.386 -11.365 -0.803 1.00 11.13 95 PRO B N 1
ATOM 1969 C CA . PRO B 1 95 ? -15.913 -10.532 0.279 1.00 10.70 95 PRO B CA 1
ATOM 1970 C C . PRO B 1 95 ? -14.852 -10.031 1.215 1.00 10.83 95 PRO B C 1
ATOM 1971 O O . PRO B 1 95 ? -13.856 -10.736 1.474 1.00 13.31 95 PRO B O 1
ATOM 1975 N N . GLY B 1 96 ? -15.001 -8.803 1.683 1.00 9.52 96 GLY B N 1
ATOM 1976 C CA . GLY B 1 96 ? -14.043 -8.221 2.644 1.00 9.57 96 GLY B CA 1
ATOM 1977 C C . GLY B 1 96 ? -12.958 -7.373 2.005 1.00 8.10 96 GLY B C 1
ATOM 1978 O O . GLY B 1 96 ? -12.262 -6.668 2.740 1.00 8.94 96 GLY B O 1
ATOM 1979 N N . VAL B 1 97 ? -12.831 -7.363 0.681 1.00 7.74 97 VAL B N 1
ATOM 1980 C CA . VAL B 1 97 ? -11.915 -6.476 0.022 1.00 7.15 97 VAL B CA 1
ATOM 1981 C C . VAL B 1 97 ? -12.301 -5.013 0.230 1.00 6.70 97 VAL B C 1
ATOM 1982 O O . VAL B 1 97 ? -13.474 -4.663 0.159 1.00 7.44 97 VAL B O 1
ATOM 1986 N N . LEU B 1 98 ? -11.274 -4.213 0.521 1.00 6.79 98 LEU B N 1
ATOM 1987 C CA . LEU B 1 98 ? -11.386 -2.742 0.712 1.00 6.45 98 LEU B CA 1
ATOM 1988 C C . LEU B 1 98 ? -10.752 -2.053 -0.478 1.00 5.80 98 LEU B C 1
ATOM 1989 O O . LEU B 1 98 ? -9.557 -2.329 -0.775 1.00 6.46 98 LEU B O 1
ATOM 1994 N N . SER B 1 99 ? -11.473 -1.208 -1.176 1.00 6.03 99 SER B N 1
ATOM 1995 C CA . SER B 1 99 ? -11.054 -0.654 -2.445 1.00 5.67 99 SER B CA 1
ATOM 1996 C C . SER B 1 99 ? -11.554 0.756 -2.575 1.00 5.86 99 SER B C 1
ATOM 1997 O O . SER B 1 99 ? -12.493 1.210 -1.925 1.00 6.24 99 SER B O 1
ATOM 2000 N N . MET B 1 100 ? -10.882 1.528 -3.461 1.00 5.95 100 MET B N 1
ATOM 2001 C CA . MET B 1 100 ? -11.238 2.934 -3.690 1.00 6.41 100 MET B CA 1
ATOM 2002 C C . MET B 1 100 ? -12.358 3.087 -4.706 1.00 6.51 100 MET B C 1
ATOM 2003 O O . MET B 1 100 ? -12.290 2.563 -5.815 1.00 6.93 100 MET B O 1
ATOM 2008 N N . ALA B 1 101 ? -13.377 3.864 -4.317 1.00 5.95 101 ALA B N 1
ATOM 2009 C CA . ALA B 1 101 ? -14.322 4.373 -5.297 1.00 6.75 101 ALA B CA 1
ATOM 2010 C C . ALA B 1 101 ? -13.657 5.436 -6.129 1.00 6.83 101 ALA B C 1
ATOM 2011 O O . ALA B 1 101 ? -12.638 6.020 -5.707 1.00 7.86 101 ALA B O 1
ATOM 2013 N N . ASN B 1 102 ? -14.149 5.735 -7.345 1.00 6.80 102 ASN B N 1
ATOM 2014 C CA . ASN B 1 102 ? -13.572 6.794 -8.129 1.00 7.14 102 ASN B CA 1
ATOM 2015 C C . ASN B 1 102 ? -14.566 7.329 -9.142 1.00 8.27 102 ASN B C 1
ATOM 2016 O O . ASN B 1 102 ? -15.730 6.884 -9.149 1.00 8.52 102 ASN B O 1
ATOM 2021 N N . ALA B 1 103 ? -14.129 8.241 -9.985 1.00 8.91 103 ALA B N 1
ATOM 2022 C CA . ALA B 1 103 ? -14.917 8.761 -11.117 1.00 10.33 103 ALA B CA 1
ATOM 2023 C C . ALA B 1 103 ? -14.198 8.551 -12.432 1.00 9.48 103 ALA B C 1
ATOM 2024 O O . ALA B 1 103 ? -14.326 9.348 -13.363 1.00 12.60 103 ALA B O 1
ATOM 2026 N N . GLY B 1 104 ? -13.375 7.491 -12.520 1.00 9.09 104 GLY B N 1
ATOM 2027 C CA . GLY B 1 104 ? -12.496 7.274 -13.629 1.00 9.74 104 GLY B CA 1
ATOM 2028 C C . GLY B 1 104 ? -11.034 7.297 -13.243 1.00 9.46 104 GLY B C 1
ATOM 2029 O O . GLY B 1 104 ? -10.724 7.373 -12.028 1.00 9.83 104 GLY B O 1
ATOM 2030 N N . PRO B 1 105 ? -10.148 7.254 -14.187 1.00 10.13 105 PRO B N 1
ATOM 2031 C CA . PRO B 1 105 ? -8.726 7.169 -13.828 1.00 10.69 105 PRO B CA 1
ATOM 2032 C C . PRO B 1 105 ? -8.215 8.364 -13.033 1.00 9.91 105 PRO B C 1
ATOM 2033 O O . PRO B 1 105 ? -8.565 9.533 -13.313 1.00 11.01 105 PRO B O 1
ATOM 2037 N N . ASN B 1 106 ? -7.387 8.038 -12.052 1.00 9.31 106 ASN B N 1
ATOM 2038 C CA . ASN B 1 106 ? -6.701 9.073 -11.282 1.00 10.67 106 ASN B CA 1
ATOM 2039 C C . ASN B 1 106 ? -7.601 10.078 -10.623 1.00 10.11 106 ASN B C 1
ATOM 2040 O O . ASN B 1 106 ? -7.341 11.266 -10.563 1.00 12.51 106 ASN B O 1
ATOM 2045 N N . THR B 1 107 ? -8.668 9.544 -10.000 1.00 9.42 107 THR B N 1
ATOM 2046 C CA . THR B 1 107 ? -9.638 10.363 -9.312 1.00 9.98 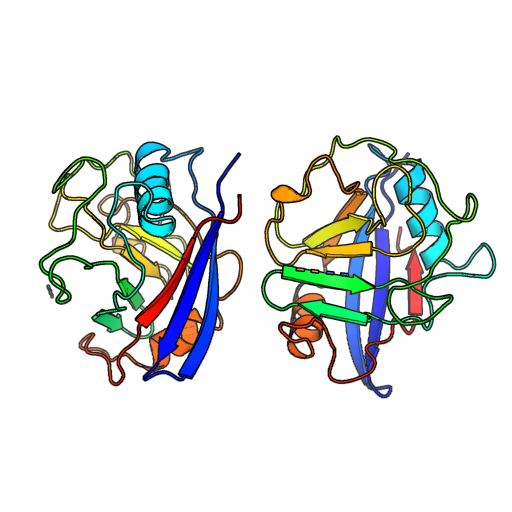107 THR B CA 1
ATOM 2047 C C . THR B 1 107 ? -9.901 9.836 -7.915 1.00 9.52 107 THR B C 1
ATOM 2048 O O . THR B 1 107 ? -10.937 10.154 -7.334 1.00 12.12 107 THR B O 1
ATOM 2052 N N . ASN B 1 108 ? -8.946 9.195 -7.284 1.00 8.68 108 ASN B N 1
ATOM 2053 C CA . ASN B 1 108 ? -9.111 8.741 -5.905 1.00 8.29 108 ASN B CA 1
ATOM 2054 C C . ASN B 1 108 ? -9.241 9.953 -5.010 1.00 8.19 108 ASN B C 1
ATOM 2055 O O . ASN B 1 108 ? -8.485 10.914 -5.150 1.00 9.31 108 ASN B O 1
ATOM 2060 N N . GLY B 1 109 ? -10.158 9.877 -4.046 1.00 7.83 109 GLY B N 1
ATOM 2061 C CA . GLY B 1 109 ? -10.348 10.950 -3.092 1.00 7.90 109 GLY B CA 1
ATOM 2062 C C . GLY B 1 109 ? -10.399 10.343 -1.695 1.00 7.48 109 GLY B C 1
ATOM 2063 O O . GLY B 1 109 ? -9.386 9.928 -1.135 1.00 8.98 109 GLY B O 1
ATOM 2064 N N . SER B 1 110 ? -11.624 10.238 -1.185 1.00 7.46 110 SER B N 1
ATOM 2065 C CA . SER B 1 110 ? -11.829 9.614 0.107 1.00 8.42 110 SER B CA 1
ATOM 2066 C C . SER B 1 110 ? -12.848 8.466 0.066 1.00 7.27 110 SER B C 1
ATOM 2067 O O . SER B 1 110 ? -12.904 7.686 0.975 1.00 8.06 110 SER B O 1
ATOM 2070 N N . GLN B 1 111 ? -13.690 8.409 -0.955 1.00 7.43 111 GLN B N 1
ATOM 2071 C CA . GLN B 1 111 ? -14.719 7.375 -0.982 1.00 7.28 111 GLN B CA 1
ATOM 2072 C C . GLN B 1 111 ? -14.092 5.994 -1.247 1.00 6.88 111 GLN B C 1
ATOM 2073 O O . GLN B 1 111 ? -13.154 5.852 -2.013 1.00 7.18 111 GLN B O 1
ATOM 2079 N N . PHE B 1 112 ? -14.691 5.023 -0.572 1.00 6.51 112 PHE B N 1
ATOM 2080 C CA . PHE B 1 112 ? -14.196 3.672 -0.569 1.00 6.11 112 PHE B CA 1
ATOM 2081 C C . PHE B 1 112 ? -15.359 2.703 -0.487 1.00 5.92 112 PHE B C 1
ATOM 2082 O O . PHE B 1 112 ? -16.519 3.094 -0.246 1.00 6.78 112 PHE B O 1
ATOM 2090 N N . PHE B 1 113 ? -15.081 1.415 -0.698 1.00 5.73 113 PHE B N 1
ATOM 2091 C CA . PHE B 1 113 ? -16.094 0.411 -0.554 1.00 6.26 113 PHE B CA 1
ATOM 2092 C C . PHE B 1 113 ? -15.493 -0.834 0.028 1.00 6.15 113 PHE B C 1
ATOM 2093 O O . PHE B 1 113 ? -14.305 -1.152 -0.094 1.00 6.52 113 PHE B O 1
ATOM 2101 N N . ILE B 1 114 ? -16.419 -1.581 0.724 1.00 6.49 114 ILE B N 1
ATOM 2102 C CA . ILE B 1 114 ? -16.084 -2.898 1.276 1.00 7.07 114 ILE B CA 1
ATOM 2103 C C . ILE B 1 114 ? -16.946 -3.882 0.525 1.00 6.97 114 ILE B C 1
ATOM 2104 O O . ILE B 1 114 ? -18.201 -3.776 0.528 1.00 7.93 114 ILE B O 1
ATOM 2109 N N . CYS B 1 115 ? -16.336 -4.853 -0.117 1.00 7.69 115 CYS B N 1
ATOM 2110 C CA . CYS B 1 115 ? -17.034 -5.845 -0.938 1.00 7.80 115 CYS B CA 1
ATOM 2111 C C . CYS B 1 115 ? -17.738 -6.872 -0.086 1.00 9.19 115 CYS B C 1
ATOM 2112 O O . CYS B 1 115 ? -17.220 -7.329 0.927 1.00 9.72 115 CYS B O 1
ATOM 2115 N N . THR B 1 116 ? -18.922 -7.310 -0.569 1.00 8.94 116 THR B N 1
ATOM 2116 C CA . THR B 1 116 ? -19.586 -8.450 0.025 1.00 10.61 116 THR B CA 1
ATOM 2117 C C . THR B 1 116 ? -19.641 -9.656 -0.888 1.00 12.14 116 THR B C 1
ATOM 2118 O O . THR B 1 116 ? -20.275 -10.680 -0.544 1.00 15.94 116 THR B O 1
ATOM 2122 N N . ILE B 1 117 ? -19.068 -9.539 -2.050 1.00 10.80 117 ILE B N 1
ATOM 2123 C CA A ILE B 1 117 ? -18.916 -10.594 -3.064 0.50 10.85 117 ILE B CA 1
ATOM 2124 C CA B ILE B 1 117 ? -18.904 -10.596 -2.996 0.50 11.24 117 ILE B CA 1
ATOM 2125 C C . ILE B 1 117 ? -17.570 -10.327 -3.737 1.00 9.99 117 ILE B C 1
ATOM 2126 O O . ILE B 1 117 ? -17.002 -9.277 -3.641 1.00 10.87 117 ILE B O 1
ATOM 2135 N N . LYS B 1 118 ? -17.112 -11.284 -4.519 1.00 10.42 118 LYS B N 1
ATOM 2136 C CA . LYS B 1 118 ? -15.994 -11.084 -5.458 1.00 10.21 118 LYS B CA 1
ATOM 2137 C C . LYS B 1 118 ? -16.407 -10.129 -6.544 1.00 9.75 118 LYS B C 1
ATOM 2138 O O . LYS B 1 118 ? -17.320 -10.422 -7.297 1.00 13.99 118 LYS B O 1
ATOM 2144 N N . THR B 1 119 ? -15.743 -8.980 -6.660 1.00 8.88 119 THR B N 1
ATOM 2145 C CA . THR B 1 119 ? -16.099 -7.958 -7.652 1.00 8.48 119 THR B CA 1
ATOM 2146 C C . THR B 1 119 ? -14.981 -7.809 -8.667 1.00 8.67 119 THR B C 1
ATOM 2147 O O . THR B 1 119 ? -14.445 -6.728 -8.856 1.00 9.11 119 THR B O 1
ATOM 2151 N N . ASP B 1 120 ? -14.626 -8.891 -9.328 1.00 9.17 120 ASP B N 1
ATOM 2152 C CA . ASP B 1 120 ? -13.437 -8.914 -10.179 1.00 10.14 120 ASP B CA 1
ATOM 2153 C C . ASP B 1 120 ? -13.588 -8.062 -11.472 1.00 9.09 120 ASP B C 1
ATOM 2154 O O . ASP B 1 120 ? -12.573 -7.775 -12.121 1.00 10.06 120 ASP B O 1
ATOM 2159 N N . TRP B 1 121 ? -14.820 -7.675 -11.758 1.00 8.50 121 TRP B N 1
ATOM 2160 C CA . TRP B 1 121 ? -15.036 -6.710 -12.858 1.00 9.39 121 TRP B CA 1
ATOM 2161 C C . TRP B 1 121 ? -14.493 -5.315 -12.526 1.00 8.97 121 TRP B C 1
ATOM 2162 O O . TRP B 1 121 ? -14.497 -4.438 -13.389 1.00 10.97 121 TRP B O 1
ATOM 2173 N N . LEU B 1 122 ? -14.071 -5.113 -11.279 1.00 7.79 122 LEU B N 1
ATOM 2174 C CA . LEU B 1 122 ? -13.464 -3.821 -10.894 1.00 7.83 122 LEU B CA 1
ATOM 2175 C C . LEU B 1 122 ? -11.927 -3.861 -10.947 1.00 8.62 122 LEU B C 1
ATOM 2176 O O . LEU B 1 122 ? -11.292 -2.822 -10.749 1.00 8.77 122 LEU B O 1
ATOM 2181 N N . ASP B 1 123 ? -11.360 -5.047 -11.177 1.00 8.34 123 ASP B N 1
ATOM 2182 C CA . ASP B 1 123 ? -9.910 -5.186 -11.244 1.00 8.73 123 ASP B CA 1
ATOM 2183 C C . ASP B 1 123 ? -9.375 -4.274 -12.319 1.00 10.26 123 ASP B C 1
ATOM 2184 O O . ASP B 1 123 ? -9.863 -4.169 -13.424 1.00 11.26 123 ASP B O 1
ATOM 2189 N N . GLY B 1 124 ? -8.236 -3.622 -11.998 1.00 9.84 124 GLY B N 1
ATOM 2190 C CA . GLY B 1 124 ? -7.612 -2.779 -12.989 1.00 10.71 124 GLY B CA 1
ATOM 2191 C C . GLY B 1 124 ? -8.156 -1.400 -13.102 1.00 10.50 124 GLY B C 1
ATOM 2192 O O . GLY B 1 124 ? -7.614 -0.541 -13.851 1.00 13.10 124 GLY B O 1
ATOM 2193 N N . LYS B 1 125 ? -9.282 -1.125 -12.417 1.00 9.38 125 LYS B N 1
ATOM 2194 C CA A LYS B 1 125 ? -9.942 0.194 -12.443 0.25 7.92 125 LYS B CA 1
ATOM 2195 C CA B LYS B 1 125 ? -9.922 0.194 -12.428 0.25 7.96 125 LYS B CA 1
ATOM 2196 C CA C LYS B 1 125 ? -9.977 0.176 -12.448 0.25 8.00 125 LYS B CA 1
ATOM 2197 C C . LYS B 1 125 ? -10.109 0.861 -11.066 1.00 8.11 125 LYS B C 1
ATOM 2198 O O . LYS B 1 125 ? -10.116 2.062 -10.968 1.00 11.28 125 LYS B O 1
ATOM 2214 N N . HIS B 1 126 ? -10.210 0.020 -10.034 1.00 7.47 126 HIS B N 1
ATOM 2215 C CA . HIS B 1 126 ? -10.296 0.485 -8.645 1.00 6.60 126 HIS B CA 1
ATOM 2216 C C . HIS B 1 126 ? -9.092 -0.079 -7.916 1.00 6.84 126 HIS B C 1
ATOM 2217 O O . HIS B 1 126 ? -8.789 -1.279 -7.989 1.00 8.12 126 HIS B O 1
ATOM 2224 N N . VAL B 1 127 ? -8.408 0.804 -7.173 1.00 6.87 127 VAL B N 1
ATOM 2225 C CA . VAL B 1 127 ? -7.227 0.416 -6.380 1.00 6.87 127 VAL B CA 1
ATOM 2226 C C . VAL B 1 127 ? -7.699 -0.284 -5.112 1.00 6.85 127 VAL B C 1
ATOM 2227 O O . VAL B 1 127 ? -8.281 0.342 -4.217 1.00 7.33 127 VAL B O 1
ATOM 2231 N N . VAL B 1 128 ? -7.389 -1.599 -5.010 1.00 7.03 128 VAL B N 1
ATOM 2232 C CA . VAL B 1 128 ? -7.567 -2.352 -3.808 1.00 6.48 128 VAL B CA 1
ATOM 2233 C C . VAL B 1 128 ? -6.415 -2.032 -2.868 1.00 6.43 128 VAL B C 1
ATOM 2234 O O . VAL B 1 128 ? -5.241 -2.051 -3.241 1.00 8.04 128 VAL B O 1
ATOM 2238 N N . PHE B 1 129 ? -6.770 -1.792 -1.577 1.00 6.87 129 PHE B N 1
ATOM 2239 C CA . PHE B 1 129 ? -5.767 -1.339 -0.620 1.00 7.05 129 PHE B CA 1
ATOM 2240 C C . PHE B 1 129 ? -5.878 -1.989 0.748 1.00 7.35 129 PHE B C 1
ATOM 2241 O O . PHE B 1 129 ? -5.135 -1.600 1.650 1.00 8.14 129 PHE B O 1
ATOM 2249 N N . GLY B 1 130 ? -6.802 -2.929 0.929 1.00 7.44 130 GLY B N 1
ATOM 2250 C CA . GLY B 1 130 ? -6.860 -3.580 2.220 1.00 8.02 130 GLY B CA 1
ATOM 2251 C C . GLY B 1 130 ? -7.928 -4.631 2.264 1.00 7.34 130 GLY B C 1
ATOM 2252 O O . GLY B 1 130 ? -8.490 -5.006 1.214 1.00 7.66 130 GLY B O 1
ATOM 2253 N N . HIS B 1 131 ? -8.189 -5.133 3.466 1.00 7.76 131 HIS B N 1
ATOM 2254 C CA A HIS B 1 131 ? -9.124 -6.207 3.655 0.40 7.43 131 HIS B CA 1
ATOM 2255 C CA B HIS B 1 131 ? -9.242 -6.101 3.647 0.60 8.04 131 HIS B CA 1
ATOM 2256 C C . HIS B 1 131 ? -9.690 -6.142 5.076 1.00 7.64 131 HIS B C 1
ATOM 2257 O O . HIS B 1 131 ? -8.972 -5.802 5.995 1.00 9.26 131 HIS B O 1
ATOM 2270 N N . VAL B 1 132 ? -10.944 -6.518 5.237 1.00 8.07 132 VAL B N 1
ATOM 2271 C CA . VAL B 1 132 ? -11.527 -6.772 6.547 1.00 8.99 132 VAL B CA 1
ATOM 2272 C C . VAL B 1 132 ? -10.820 -7.921 7.216 1.00 9.68 132 VAL B C 1
ATOM 2273 O O . VAL B 1 132 ? -10.702 -9.004 6.636 1.00 12.35 132 VAL B O 1
ATOM 2277 N N . ILE B 1 133 ? -10.335 -7.722 8.447 1.00 8.93 133 ILE B N 1
ATOM 2278 C CA A ILE B 1 133 ? -9.736 -8.756 9.295 0.60 9.89 133 ILE B CA 1
ATOM 2279 C CA B ILE B 1 133 ? -9.792 -8.872 9.161 0.40 10.22 133 ILE B CA 1
ATOM 2280 C C . ILE B 1 133 ? -10.737 -9.341 10.211 1.00 12.06 133 ILE B C 1
ATOM 2281 O O . ILE B 1 133 ? -10.662 -10.523 10.545 1.00 15.49 133 ILE B O 1
ATOM 2290 N N . GLU B 1 134 ? -11.598 -8.491 10.796 1.00 11.49 134 GLU B N 1
ATOM 2291 C CA . GLU B 1 134 ? -12.682 -8.926 11.644 1.00 13.28 134 GLU B CA 1
ATOM 2292 C C . GLU B 1 134 ? -13.792 -7.948 11.439 1.00 12.45 134 GLU B C 1
ATOM 2293 O O . GLU B 1 134 ? -13.590 -6.768 11.233 1.00 11.09 134 GLU B O 1
ATOM 2299 N N . GLY B 1 135 ? -15.035 -8.421 11.483 1.00 16.91 135 GLY B N 1
ATOM 2300 C CA . GLY B 1 135 ? -16.226 -7.631 11.427 1.00 18.00 135 GLY B CA 1
ATOM 2301 C C . GLY B 1 135 ? -17.048 -7.773 10.148 1.00 16.01 135 GLY B C 1
ATOM 2302 O O . GLY B 1 135 ? -17.849 -6.913 9.885 1.00 16.01 135 GLY B O 1
ATOM 2303 N N . MET B 1 136 ? -16.883 -8.856 9.390 1.00 15.29 136 MET B N 1
ATOM 2304 C CA . MET B 1 136 ? -17.793 -9.116 8.279 1.00 18.06 136 MET B CA 1
ATOM 2305 C C . MET B 1 136 ? -19.194 -9.237 8.792 1.00 13.85 136 MET B C 1
ATOM 2306 O O . MET B 1 136 ? -20.120 -8.984 8.048 1.00 17.13 136 MET B O 1
ATOM 2311 N N . ASP B 1 137 ? -19.371 -9.705 10.026 1.00 16.44 137 ASP B N 1
ATOM 2312 C CA A ASP B 1 137 ? -20.772 -9.734 10.495 0.60 15.45 137 ASP B CA 1
ATOM 2313 C CA B ASP B 1 137 ? -20.723 -9.749 10.572 0.40 15.97 137 ASP B CA 1
ATOM 2314 C C . ASP B 1 137 ? -21.351 -8.316 10.666 1.00 14.57 137 ASP B C 1
ATOM 2315 O O . ASP B 1 137 ? -22.546 -8.095 10.443 1.00 16.78 137 ASP B O 1
ATOM 2324 N N . VAL B 1 138 ? -20.492 -7.346 10.995 1.00 13.31 138 VAL B N 1
ATOM 2325 C CA . VAL B 1 138 ? -20.917 -5.931 11.025 1.00 13.84 138 VAL B CA 1
ATOM 2326 C C . VAL B 1 138 ? -21.195 -5.434 9.616 1.00 12.61 138 VAL B C 1
ATOM 2327 O O . VAL B 1 138 ? -22.229 -4.737 9.398 1.00 13.22 138 VAL B O 1
ATOM 2331 N N . VAL B 1 139 ? -20.342 -5.795 8.685 1.00 12.35 139 VAL B N 1
ATOM 2332 C CA . VAL B 1 139 ? -20.571 -5.429 7.299 1.00 12.35 139 VAL B CA 1
ATOM 2333 C C . VAL B 1 139 ? -21.936 -5.979 6.808 1.00 13.19 139 VAL B C 1
ATOM 2334 O O . VAL B 1 139 ? -22.667 -5.321 6.098 1.00 13.98 139 VAL B O 1
ATOM 2338 N N . LYS B 1 140 ? -22.273 -7.215 7.225 1.00 14.59 140 LYS B N 1
ATOM 2339 C CA . LYS B 1 140 ? -23.576 -7.829 6.810 1.00 15.51 140 LYS B CA 1
ATOM 2340 C C . LYS B 1 140 ? -24.706 -7.036 7.413 1.00 15.94 140 LYS B C 1
ATOM 2341 O O . LYS B 1 140 ? -25.750 -6.926 6.814 1.00 16.73 140 LYS B O 1
ATOM 2347 N N . LYS B 1 141 ? -24.585 -6.553 8.647 1.00 14.63 141 LYS B N 1
ATOM 2348 C CA . LYS B 1 141 ? -25.576 -5.623 9.203 1.00 18.00 141 LYS B CA 1
ATOM 2349 C C . LYS B 1 141 ? -25.714 -4.370 8.401 1.00 15.86 141 LYS B C 1
ATOM 2350 O O . LYS B 1 141 ? -26.815 -3.950 8.116 1.00 18.32 141 LYS B O 1
ATOM 2356 N N . ILE B 1 142 ? -24.623 -3.789 8.021 1.00 13.73 142 ILE B N 1
ATOM 2357 C CA . ILE B 1 142 ? -24.692 -2.597 7.152 1.00 12.33 142 ILE B CA 1
ATOM 2358 C C . ILE B 1 142 ? -25.436 -2.912 5.863 1.00 14.55 142 ILE B C 1
ATOM 2359 O O . ILE B 1 142 ? -26.337 -2.174 5.428 1.00 15.35 142 ILE B O 1
ATOM 2364 N N . GLU B 1 143 ? -25.076 -4.033 5.247 1.00 16.01 143 GLU B N 1
ATOM 2365 C CA . GLU B 1 143 ? -25.671 -4.474 4.002 1.00 19.04 143 GLU B CA 1
ATOM 2366 C C . GLU B 1 143 ? -27.185 -4.587 4.132 1.00 22.39 143 GLU B C 1
ATOM 2367 O O . GLU B 1 143 ? -27.980 -4.258 3.212 1.00 23.17 143 GLU B O 1
ATOM 2373 N N . SER B 1 144 ? -27.624 -5.047 5.288 1.00 20.74 144 SER B N 1
ATOM 2374 C CA . SER B 1 144 ? -29.075 -5.243 5.494 1.00 25.60 144 SER B CA 1
ATOM 2375 C C . SER B 1 144 ? -29.899 -3.933 5.471 1.00 23.72 144 SER B C 1
ATOM 2376 O O . SER B 1 144 ? -31.114 -3.935 5.302 1.00 29.63 144 SER B O 1
ATOM 2379 N N . PHE B 1 145 ? -29.197 -2.796 5.634 1.00 21.40 145 PHE B N 1
ATOM 2380 C CA . PHE B 1 145 ? -29.779 -1.490 5.588 1.00 20.80 145 PHE B CA 1
ATOM 2381 C C . PHE B 1 145 ? -29.688 -0.825 4.209 1.00 18.68 145 PHE B C 1
ATOM 2382 O O . PHE B 1 145 ? -30.003 0.380 4.088 1.00 18.60 145 PHE B O 1
ATOM 2390 N N . GLY B 1 146 ? -29.240 -1.585 3.224 1.00 16.11 146 GLY B N 1
ATOM 2391 C CA . GLY B 1 146 ? -29.170 -1.140 1.852 1.00 15.38 146 GLY B CA 1
ATOM 2392 C C . GLY B 1 146 ? -30.295 -1.627 1.013 1.00 13.61 146 GLY B C 1
ATOM 2393 O O . GLY B 1 146 ? -31.306 -2.122 1.515 1.00 18.36 146 GLY B O 1
ATOM 2394 N N . SER B 1 147 ? -30.133 -1.452 -0.286 1.00 11.61 147 SER B N 1
ATOM 2395 C CA . SER B 1 147 ? -31.175 -1.827 -1.263 1.00 11.94 147 SER B CA 1
ATOM 2396 C C . SER B 1 147 ? -30.527 -2.020 -2.619 1.00 13.17 147 SER B C 1
ATOM 2397 O O . SER B 1 147 ? -29.412 -1.530 -2.821 1.00 11.21 147 SER B O 1
ATOM 2400 N N . LYS B 1 148 ? -31.200 -2.628 -3.625 1.00 13.89 148 LYS B N 1
ATOM 2401 C CA . LYS B 1 148 ? -30.589 -2.790 -4.944 1.00 14.18 148 LYS B CA 1
ATOM 2402 C C . LYS B 1 148 ? -30.264 -1.395 -5.496 1.00 13.11 148 LYS B C 1
ATOM 2403 O O . LYS B 1 148 ? -29.273 -1.277 -6.194 1.00 15.23 148 LYS B O 1
ATOM 2409 N N . SER B 1 149 ? -31.052 -0.358 -5.193 1.00 12.51 149 SER B N 1
ATOM 2410 C CA . SER B 1 149 ? -30.786 0.954 -5.713 1.00 14.57 149 SER B CA 1
ATOM 2411 C C . SER B 1 149 ? -29.607 1.608 -5.064 1.00 14.00 149 SER B C 1
ATOM 2412 O O . SER B 1 149 ? -29.115 2.605 -5.616 1.00 18.15 149 SER B O 1
ATOM 2415 N N . GLY B 1 150 ? -29.143 1.131 -3.912 1.00 13.01 150 GLY B N 1
ATOM 2416 C CA . GLY B 1 150 ? -28.095 1.724 -3.114 1.00 13.30 150 GLY B CA 1
ATOM 2417 C C . GLY B 1 150 ? -28.572 2.578 -1.998 1.00 13.72 150 GLY B C 1
ATOM 2418 O O . GLY B 1 150 ? -27.811 2.843 -1.079 1.00 14.75 150 GLY B O 1
ATOM 2419 N N . ARG B 1 151 ? -29.789 3.097 -2.125 1.00 13.42 151 ARG B N 1
ATOM 2420 C CA . ARG B 1 151 ? -30.286 3.933 -1.072 1.00 14.26 151 ARG B CA 1
ATOM 2421 C C . ARG B 1 151 ? -30.463 3.148 0.201 1.00 14.45 151 ARG B C 1
ATOM 2422 O O . ARG B 1 151 ? -30.900 1.977 0.193 1.00 14.41 151 ARG B O 1
ATOM 2430 N N . THR B 1 152 ? -30.087 3.780 1.310 1.00 16.27 152 THR B N 1
ATOM 2431 C CA . THR B 1 152 ? -30.176 3.158 2.627 1.00 16.80 152 THR B CA 1
ATOM 2432 C C . THR B 1 152 ? -31.490 3.476 3.362 1.00 18.57 152 THR B C 1
ATOM 2433 O O . THR B 1 152 ? -32.092 4.513 3.120 1.00 21.12 152 THR B O 1
ATOM 2437 N N . SER B 1 153 ? -31.886 2.548 4.241 1.00 20.79 153 SER B N 1
ATOM 2438 C CA . SER B 1 153 ? -33.145 2.688 4.982 1.00 22.28 153 SER B CA 1
ATOM 2439 C C . SER B 1 153 ? -32.968 3.252 6.423 1.00 20.99 153 SER B C 1
ATOM 2440 O O . SER B 1 153 ? -33.919 3.583 7.070 1.00 22.89 153 SER B O 1
ATOM 2443 N N . LYS B 1 154 ? -31.695 3.370 6.815 1.00 22.46 154 LYS B N 1
ATOM 2444 C CA . LYS B 1 154 ? -31.311 4.052 8.044 1.00 22.16 154 LYS B CA 1
ATOM 2445 C C . LYS B 1 154 ? -30.054 4.847 7.783 1.00 19.68 154 LYS B C 1
ATOM 2446 O O . LYS B 1 154 ? -29.403 4.631 6.777 1.00 22.82 154 LYS B O 1
ATOM 2452 N N . LYS B 1 155 ? -29.799 5.820 8.670 1.00 18.41 155 LYS B N 1
ATOM 2453 C CA . LYS B 1 155 ? -28.579 6.607 8.645 1.00 18.90 155 LYS B CA 1
ATOM 2454 C C . LYS B 1 155 ? -27.457 5.802 9.221 1.00 14.75 155 LYS B C 1
ATOM 2455 O O . LYS B 1 155 ? -27.427 5.563 10.445 1.00 16.49 155 LYS B O 1
ATOM 2461 N N . ILE B 1 156 ? -26.514 5.362 8.371 1.00 13.64 156 ILE B N 1
ATOM 2462 C CA A ILE B 1 156 ? -25.452 4.463 8.798 0.60 12.75 156 ILE B CA 1
ATOM 2463 C CA B ILE B 1 156 ? -25.443 4.447 8.800 0.40 12.73 156 ILE B CA 1
ATOM 2464 C C . ILE B 1 156 ? -24.181 5.259 8.975 1.00 11.94 156 ILE B C 1
ATOM 2465 O O . ILE B 1 156 ? -23.604 5.707 7.966 1.00 12.85 156 ILE B O 1
ATOM 2474 N N . VAL B 1 157 ? -23.824 5.533 10.220 1.00 11.56 157 VAL B N 1
ATOM 2475 C CA . VAL B 1 157 ? -22.801 6.525 10.536 1.00 11.85 157 VAL B CA 1
ATOM 2476 C C . VAL B 1 157 ? -21.547 5.822 11.099 1.00 11.14 157 VAL B C 1
ATOM 2477 O O . VAL B 1 157 ? -21.646 4.921 11.909 1.00 12.59 157 VAL B O 1
ATOM 2481 N N . ILE B 1 158 ? -20.413 6.306 10.649 1.00 10.87 158 ILE B N 1
ATOM 2482 C CA . ILE B 1 158 ? -19.123 5.985 11.227 1.00 10.49 158 ILE B CA 1
ATOM 2483 C C . ILE B 1 158 ? -18.999 6.851 12.467 1.00 11.47 158 ILE B C 1
ATOM 2484 O O . ILE B 1 158 ? -18.556 8.003 12.430 1.00 12.81 158 ILE B O 1
ATOM 2489 N N . THR B 1 159 ? -19.460 6.314 13.608 1.00 12.76 159 THR B N 1
ATOM 2490 C CA . THR B 1 159 ? -19.477 7.109 14.803 1.00 14.00 159 THR B CA 1
ATOM 2491 C C . THR B 1 159 ? -18.093 7.366 15.368 1.00 14.47 159 THR B C 1
ATOM 2492 O O . THR B 1 159 ? -17.892 8.366 16.064 1.00 18.56 159 THR B O 1
ATOM 2496 N N . ASP B 1 160 ? -17.201 6.392 15.167 1.00 12.90 160 ASP B N 1
ATOM 2497 C CA . ASP B 1 160 ? -15.837 6.557 15.573 1.00 13.36 160 ASP B CA 1
ATOM 2498 C C . ASP B 1 160 ? -14.973 5.791 14.610 1.00 12.27 160 ASP B C 1
ATOM 2499 O O . ASP B 1 160 ? -15.433 4.872 13.945 1.00 11.84 160 ASP B O 1
ATOM 2504 N N . CYS B 1 161 ? -13.709 6.241 14.481 1.00 11.50 161 CYS B N 1
ATOM 2505 C CA . CYS B 1 161 ? -12.736 5.561 13.644 1.00 10.40 161 CYS B CA 1
ATOM 2506 C C . CYS B 1 161 ? -11.362 5.963 14.063 1.00 10.44 161 CYS B C 1
ATOM 2507 O O . CYS B 1 161 ? -11.213 6.931 14.782 1.00 12.34 161 CYS B O 1
ATOM 2510 N N . GLY B 1 162 ? -10.368 5.185 13.680 1.00 10.90 162 GLY B N 1
ATOM 2511 C CA . GLY B 1 162 ? -9.037 5.476 14.094 1.00 11.78 162 GLY B CA 1
ATOM 2512 C C . GLY B 1 162 ? -8.099 4.366 13.689 1.00 11.22 162 GLY B C 1
ATOM 2513 O O . GLY B 1 162 ? -8.457 3.430 12.936 1.00 11.39 162 GLY B O 1
ATOM 2514 N N . GLN B 1 163 ? -6.846 4.472 14.146 1.00 12.64 163 GLN B N 1
ATOM 2515 C CA . GLN B 1 163 ? -5.836 3.493 13.906 1.00 12.10 163 GLN B CA 1
ATOM 2516 C C . GLN B 1 163 ? -5.632 2.618 15.111 1.00 11.14 163 GLN B C 1
ATOM 2517 O O . GLN B 1 163 ? -5.751 3.080 16.250 1.00 12.17 163 GLN B O 1
ATOM 2523 N N A LEU B 1 164 ? -5.222 1.369 14.912 0.50 14.11 164 LEU B N 1
ATOM 2524 N N B LEU B 1 164 ? -5.346 1.350 14.813 0.50 14.15 164 LEU B N 1
ATOM 2525 C CA A LEU B 1 164 ? -4.774 0.544 16.037 0.50 16.51 164 LEU B CA 1
ATOM 2526 C CA B LEU B 1 164 ? -4.961 0.365 15.812 0.50 13.87 164 LEU B CA 1
ATOM 2527 C C A LEU B 1 164 ? -3.281 0.299 16.028 0.50 20.28 164 LEU B C 1
ATOM 2528 C C B LEU B 1 164 ? -3.633 -0.294 15.497 0.50 11.25 164 LEU B C 1
ATOM 2529 O O A LEU B 1 164 ? -2.640 0.037 17.035 0.50 24.72 164 LEU B O 1
ATOM 2530 O O B LEU B 1 164 ? -3.559 -1.571 15.374 0.50 14.32 164 LEU B O 1
ATOM 2539 N N A SER B 1 165 ? -2.686 0.292 14.868 0.50 23.15 165 SER B N 1
ATOM 2540 N N B SER B 1 165 ? -2.567 0.300 15.659 0.50 19.37 165 SER B N 1
ATOM 2541 C CA A SER B 1 165 ? -1.269 0.274 14.875 0.50 23.71 165 SER B CA 1
ATOM 2542 C CA B SER B 1 165 ? -1.187 0.023 15.215 0.50 21.45 165 SER B CA 1
ATOM 2543 C C A SER B 1 165 ? -0.923 -0.226 13.570 0.50 27.32 165 SER B C 1
ATOM 2544 C C B SER B 1 165 ? -1.163 -0.512 13.837 0.50 23.46 165 SER B C 1
ATOM 2545 O O A SER B 1 165 ? 0.181 -0.794 13.380 0.50 48.08 165 SER B O 1
ATOM 2546 O O B SER B 1 165 ? -1.354 0.431 13.014 0.50 34.22 165 SER B O 1
ATOM 2629 N N . VAL C 2 9 ? -6.264 -4.755 35.311 1.00 12.44 9 VAL C N 1
ATOM 2630 C CA . VAL C 2 9 ? -6.851 -4.754 34.044 1.00 12.50 9 VAL C CA 1
ATOM 2631 C C . VAL C 2 9 ? -7.000 -3.354 33.464 1.00 12.01 9 VAL C C 1
ATOM 2632 O O . VAL C 2 9 ? -7.477 -2.468 34.235 1.00 14.46 9 VAL C O 1
ATOM 2645 N N . ALA C 2 11 ? -7.518 0.002 30.438 1.00 12.93 11 ALA C N 1
ATOM 2646 C CA . ALA C 2 11 ? -8.316 0.446 29.332 1.00 13.58 11 ALA C CA 1
ATOM 2647 C C . ALA C 2 11 ? -7.674 0.204 27.975 1.00 12.28 11 ALA C C 1
ATOM 2648 O O . ALA C 2 11 ? -6.565 -0.212 27.860 1.00 13.58 11 ALA C O 1
ATOM 2726 N N . VAL D 2 9 ? -23.506 7.841 -10.984 1.00 11.80 9 VAL E N 1
ATOM 2727 C CA . VAL D 2 9 ? -23.550 6.364 -10.822 1.00 12.03 9 VAL E CA 1
ATOM 2728 C C . VAL D 2 9 ? -24.013 5.839 -12.188 1.00 12.34 9 VAL E C 1
ATOM 2729 O O . VAL D 2 9 ? -25.013 6.331 -12.698 1.00 14.32 9 VAL E O 1
ATOM 2742 N N . ALA D 2 11 ? -24.958 2.478 -15.065 1.00 15.73 11 ALA E N 1
ATOM 2743 C CA . ALA D 2 11 ? -25.630 1.225 -15.065 1.00 15.46 11 ALA E CA 1
ATOM 2744 C C . ALA D 2 11 ? -24.706 0.092 -14.672 1.00 16.63 11 ALA E C 1
ATOM 2745 O O . ALA D 2 11 ? -23.540 0.117 -15.011 1.00 19.32 11 ALA E O 1
#